Protein AF-A0A397V4L7-F1 (afdb_monomer)

Secondary structure (DSSP, 8-state):
-HHHHHHHHHHHHHHHHHHHHHHHHHHHHHHHHHHHHHHH-HHHHHHS-HHHHHHHHIIIIIHHHHHHHHHHHHHHHHHHHHHHHHHH-TTTS----TT--HHHHHHHHHSHHHHHHHHHTTSBSSSSTT-BHHHHHHHHHS--------PPPS---------PPPP-----------------

Mean predicted aligned error: 17.44 Å

Organism: NCBI:txid44941

Radius of gyration: 32.93 Å; Cα contacts (8 Å, |Δi|>4): 76; chains: 1; bounding box: 68×49×110 Å

Sequence (184 aa):
MLGAIMDKLNELSKKMNRIERCLSEMDDRFSEMEDYLAENHTEFYDSLTDKKWNTYYKKNIAQPLLKQHRSLRSALTTRVKDAMFSVFGESQLDSINTNATPADVSQWKASAKMKACYQKLFKPISSDPNDSYMSRILNKSSRKGKHVRRTKSPINISDTETSQATPEATPEATQEEPPEGSTA

Structure (mmCIF, N/CA/C/O backbone):
data_AF-A0A397V4L7-F1
#
_entry.id   AF-A0A397V4L7-F1
#
loop_
_atom_site.group_PDB
_atom_site.id
_atom_site.type_symbol
_atom_site.label_atom_id
_atom_site.label_alt_id
_atom_site.label_comp_id
_atom_site.label_asym_id
_atom_site.label_entity_id
_atom_site.label_seq_id
_atom_site.pdbx_P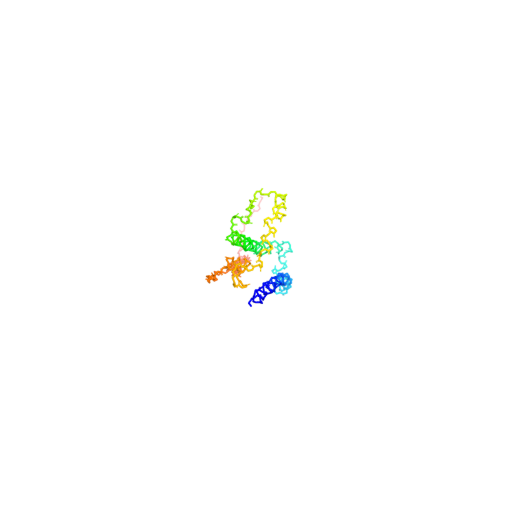DB_ins_code
_atom_site.Cartn_x
_atom_site.Cartn_y
_atom_site.Cartn_z
_atom_site.occupancy
_atom_site.B_iso_or_equiv
_atom_site.auth_seq_id
_atom_site.auth_comp_id
_atom_site.auth_asym_id
_atom_site.auth_atom_id
_atom_site.pdbx_PDB_model_num
ATOM 1 N N . MET A 1 1 ? -15.089 -19.672 12.437 1.00 45.44 1 MET A N 1
ATOM 2 C CA . MET A 1 1 ? -15.187 -18.464 11.592 1.00 45.44 1 MET A CA 1
ATOM 3 C C . MET A 1 1 ? -13.992 -17.512 11.848 1.00 45.44 1 MET A C 1
ATOM 5 O O . MET A 1 1 ? -13.442 -17.018 10.873 1.00 45.44 1 MET A O 1
ATOM 9 N N . LEU A 1 2 ? -13.464 -17.380 13.085 1.00 40.06 2 LEU A N 1
ATOM 10 C CA . LEU A 1 2 ? -12.115 -16.815 13.346 1.00 40.06 2 LEU A CA 1
ATOM 11 C C . LEU A 1 2 ? -11.036 -17.479 12.471 1.00 40.06 2 LEU A C 1
ATOM 13 O O . LEU A 1 2 ? -10.187 -16.796 11.904 1.00 40.06 2 LEU A O 1
ATOM 17 N N . GLY A 1 3 ? -11.155 -18.799 12.280 1.00 60.19 3 GLY A N 1
ATOM 18 C CA . GLY A 1 3 ? -10.378 -19.558 11.296 1.00 60.19 3 GLY A CA 1
ATOM 19 C C . GLY A 1 3 ? -10.467 -18.974 9.884 1.00 60.19 3 GLY A C 1
ATOM 20 O O . GLY A 1 3 ? -9.441 -18.678 9.305 1.00 60.19 3 GLY A O 1
ATOM 21 N N . ALA A 1 4 ? -11.661 -18.630 9.393 1.00 55.59 4 ALA A N 1
ATOM 22 C CA . ALA A 1 4 ? -11.847 -18.051 8.059 1.00 55.59 4 ALA A CA 1
ATOM 23 C C . ALA A 1 4 ? -11.206 -16.656 7.892 1.00 55.59 4 ALA A C 1
ATOM 25 O O . ALA A 1 4 ? -10.849 -16.260 6.782 1.00 55.59 4 ALA A O 1
ATOM 26 N N . ILE A 1 5 ? -11.057 -15.888 8.977 1.00 54.41 5 ILE A N 1
ATOM 27 C CA . ILE A 1 5 ? -10.305 -14.622 8.963 1.00 54.41 5 ILE A CA 1
ATOM 28 C C . ILE A 1 5 ? -8.806 -14.899 8.888 1.00 54.41 5 ILE A C 1
ATOM 30 O O . ILE A 1 5 ? -8.112 -14.265 8.093 1.00 54.41 5 ILE A O 1
ATOM 34 N N . MET A 1 6 ? -8.324 -15.853 9.683 1.00 66.19 6 MET A N 1
ATOM 35 C CA . MET A 1 6 ? -6.933 -16.301 9.665 1.00 66.19 6 MET A CA 1
ATOM 36 C C . MET A 1 6 ? -6.562 -16.885 8.297 1.00 66.19 6 MET A C 1
ATOM 38 O O . MET A 1 6 ? -5.518 -16.543 7.751 1.00 66.19 6 MET A O 1
ATOM 42 N N . ASP A 1 7 ? -7.473 -17.636 7.683 1.00 75.62 7 ASP A N 1
ATOM 43 C CA . ASP A 1 7 ? -7.345 -18.175 6.333 1.00 75.62 7 ASP A CA 1
ATOM 44 C C . ASP A 1 7 ? -7.248 -17.052 5.302 1.00 75.62 7 ASP A C 1
ATOM 46 O O . ASP A 1 7 ? -6.374 -17.078 4.446 1.00 75.62 7 ASP A O 1
ATOM 50 N N . LYS A 1 8 ? -8.077 -16.004 5.404 1.00 72.00 8 LYS A N 1
ATOM 51 C CA . LYS A 1 8 ? -7.985 -14.836 4.511 1.00 72.00 8 LYS A CA 1
ATOM 52 C C . LYS A 1 8 ? -6.689 -14.047 4.691 1.00 72.00 8 LYS A C 1
ATOM 54 O O . LYS A 1 8 ? -6.160 -13.538 3.706 1.00 72.00 8 LYS A O 1
ATOM 59 N N . LEU A 1 9 ? -6.189 -13.928 5.919 1.00 63.84 9 LEU A N 1
ATOM 60 C CA . LEU A 1 9 ? -4.902 -13.296 6.230 1.00 63.84 9 LEU A CA 1
ATOM 61 C C . LEU A 1 9 ? -3.736 -14.106 5.668 1.00 63.84 9 LEU A C 1
ATOM 63 O O . LEU A 1 9 ? -2.848 -13.543 5.033 1.00 63.84 9 LEU A O 1
ATOM 67 N N . ASN A 1 10 ? -3.786 -15.424 5.832 1.00 74.81 10 ASN A N 1
ATOM 68 C CA . ASN A 1 10 ? -2.835 -16.355 5.248 1.00 74.81 10 ASN A CA 1
ATOM 69 C C . ASN A 1 10 ? -2.883 -16.296 3.714 1.00 74.81 10 ASN A C 1
ATOM 71 O O . ASN A 1 10 ? -1.852 -16.201 3.062 1.00 74.81 10 ASN A O 1
ATOM 75 N N . GLU A 1 11 ? -4.075 -16.243 3.119 1.00 81.56 11 GLU A N 1
ATOM 76 C CA . GLU A 1 11 ? -4.248 -16.069 1.676 1.00 81.56 11 GLU A CA 1
ATOM 77 C C . GLU A 1 11 ? -3.749 -14.710 1.175 1.00 81.56 11 GLU A C 1
ATOM 79 O O . GLU A 1 11 ? -3.172 -14.625 0.092 1.00 81.56 11 GLU A O 1
ATOM 84 N N . LEU A 1 12 ? -3.923 -13.636 1.947 1.00 70.44 12 LEU A N 1
ATOM 85 C CA . LEU A 1 12 ? -3.340 -12.331 1.635 1.00 70.44 12 LEU A CA 1
ATOM 86 C C . LEU A 1 12 ? -1.812 -12.364 1.714 1.00 70.44 12 LEU A C 1
ATOM 88 O O . LEU A 1 12 ? -1.162 -11.854 0.807 1.00 70.44 12 LEU A O 1
ATOM 92 N N . SER A 1 13 ? -1.247 -13.000 2.741 1.00 73.50 13 SER A N 1
ATOM 93 C CA . SER A 1 13 ? 0.200 -13.180 2.887 1.00 73.50 13 SER A CA 1
ATOM 94 C C . SER A 1 13 ? 0.775 -14.009 1.739 1.00 73.50 13 SER A C 1
ATOM 96 O O . SER A 1 13 ? 1.729 -13.585 1.094 1.00 73.50 13 SER A O 1
ATOM 98 N N . LYS A 1 14 ? 0.127 -15.119 1.371 1.00 77.75 14 LYS A N 1
ATOM 99 C CA . LYS A 1 14 ? 0.496 -15.913 0.193 1.00 77.75 14 LYS A CA 1
ATOM 100 C C . LYS A 1 14 ? 0.417 -15.101 -1.092 1.00 77.75 14 LYS A C 1
ATOM 102 O O . LYS A 1 14 ? 1.321 -15.190 -1.913 1.00 77.75 14 LYS A O 1
ATOM 107 N N . LYS A 1 15 ? -0.641 -14.305 -1.289 1.00 76.38 15 LYS A N 1
ATOM 108 C CA . LYS A 1 15 ? -0.769 -13.427 -2.464 1.00 76.38 15 LYS A CA 1
ATOM 109 C C . LYS A 1 15 ? 0.326 -12.369 -2.496 1.00 76.38 15 LYS A C 1
ATOM 111 O O . LYS A 1 15 ? 0.839 -12.096 -3.572 1.00 76.38 15 LYS A O 1
ATOM 116 N N . MET A 1 16 ? 0.694 -11.812 -1.347 1.00 69.75 16 MET A N 1
ATOM 117 C CA . MET A 1 16 ? 1.768 -10.831 -1.232 1.00 69.75 16 MET A CA 1
ATOM 118 C C . MET A 1 16 ? 3.129 -11.454 -1.549 1.00 69.75 16 MET A C 1
ATOM 120 O O . MET A 1 16 ? 3.808 -10.955 -2.436 1.00 69.75 16 MET A O 1
ATOM 124 N N . ASN A 1 17 ? 3.450 -12.611 -0.969 1.00 70.12 17 ASN A N 1
ATOM 125 C CA . ASN A 1 17 ? 4.672 -13.359 -1.288 1.00 70.12 17 ASN A CA 1
ATOM 126 C C . ASN A 1 17 ? 4.700 -13.815 -2.753 1.00 70.12 17 ASN A C 1
ATOM 128 O O . ASN A 1 17 ? 5.754 -13.903 -3.368 1.00 70.12 17 ASN A O 1
ATOM 132 N N . ARG A 1 18 ? 3.537 -14.106 -3.345 1.00 67.12 18 ARG A N 1
ATOM 133 C CA . ARG A 1 18 ? 3.423 -14.445 -4.767 1.00 67.12 18 ARG A CA 1
ATOM 134 C C . ARG A 1 18 ? 3.631 -13.226 -5.659 1.00 67.12 18 ARG A C 1
ATOM 136 O O . ARG A 1 18 ? 4.193 -13.382 -6.727 1.00 67.12 18 ARG A O 1
ATOM 143 N N . ILE A 1 19 ? 3.214 -12.036 -5.226 1.00 69.62 19 ILE A N 1
ATOM 144 C CA . ILE A 1 19 ? 3.531 -10.779 -5.914 1.00 69.62 19 ILE A CA 1
ATOM 145 C C . ILE A 1 19 ? 5.025 -10.482 -5.793 1.00 69.62 19 ILE A C 1
ATOM 147 O O . ILE A 1 19 ? 5.634 -10.186 -6.807 1.00 69.62 19 ILE A O 1
ATOM 151 N N . GLU A 1 20 ? 5.619 -10.600 -4.604 1.00 70.00 20 GLU A N 1
ATOM 152 C CA . GLU A 1 20 ? 7.066 -10.425 -4.405 1.00 70.00 20 GLU A CA 1
ATOM 153 C C . GLU A 1 20 ? 7.867 -11.401 -5.261 1.00 70.00 20 GLU A C 1
ATOM 155 O O . GLU A 1 20 ? 8.757 -10.986 -5.993 1.00 70.00 20 GLU A O 1
ATOM 160 N N . ARG A 1 21 ? 7.473 -12.674 -5.277 1.00 72.50 21 ARG A N 1
ATOM 161 C CA . ARG A 1 21 ? 8.067 -13.665 -6.166 1.00 72.50 21 ARG A CA 1
ATOM 162 C C . ARG A 1 21 ? 7.835 -13.341 -7.638 1.00 72.50 21 ARG A C 1
ATOM 164 O O . ARG A 1 21 ? 8.774 -13.450 -8.400 1.00 72.50 21 ARG A O 1
ATOM 171 N N . CYS A 1 22 ? 6.647 -12.895 -8.046 1.00 61.03 22 CYS A N 1
ATOM 172 C CA . CYS A 1 22 ? 6.427 -12.447 -9.423 1.00 61.03 22 CYS A CA 1
ATOM 173 C C . CYS A 1 22 ? 7.247 -11.200 -9.775 1.00 61.03 22 CYS A C 1
ATOM 175 O O . CYS A 1 22 ? 7.500 -10.985 -10.950 1.00 61.03 22 CYS A O 1
ATOM 177 N N . LEU A 1 23 ? 7.632 -10.367 -8.804 1.00 64.56 23 LEU A N 1
ATOM 178 C CA . LEU A 1 23 ? 8.540 -9.242 -9.030 1.00 64.56 23 LEU A CA 1
ATOM 179 C C . LEU A 1 23 ? 9.975 -9.742 -9.230 1.00 64.56 23 LEU A C 1
ATOM 181 O O . LEU A 1 23 ? 10.621 -9.289 -10.163 1.00 64.56 23 LEU A O 1
ATOM 185 N N . SER A 1 24 ? 10.430 -10.712 -8.433 1.00 71.31 24 SER A N 1
ATOM 186 C CA . SER A 1 24 ? 11.735 -11.364 -8.622 1.00 71.31 24 SER A CA 1
ATOM 187 C C . SER A 1 24 ? 11.803 -12.184 -9.916 1.00 71.31 24 SER A C 1
ATOM 189 O O . SER A 1 24 ? 12.714 -12.002 -10.706 1.00 71.31 24 SER A O 1
ATOM 191 N N . GLU A 1 25 ? 10.784 -12.995 -10.205 1.00 72.69 25 GLU A N 1
ATOM 192 C CA . GLU A 1 25 ? 10.646 -13.742 -11.464 1.00 72.69 25 GLU A CA 1
ATOM 193 C C . GLU A 1 25 ? 10.512 -12.794 -12.665 1.00 72.69 25 GLU A C 1
ATOM 195 O O . GLU A 1 25 ? 10.813 -13.169 -13.790 1.00 72.69 25 GLU A O 1
ATOM 200 N N . MET A 1 26 ? 10.018 -11.567 -12.471 1.00 69.75 26 MET A N 1
ATOM 201 C CA . MET A 1 26 ? 9.982 -10.572 -13.540 1.00 69.75 26 MET A CA 1
ATOM 202 C C . MET A 1 26 ? 11.381 -10.032 -13.840 1.00 69.75 26 MET A C 1
ATOM 204 O O . MET A 1 26 ? 11.651 -9.816 -15.015 1.00 69.75 26 MET A O 1
ATOM 208 N N . ASP A 1 27 ? 12.249 -9.881 -12.834 1.00 66.12 27 ASP A N 1
ATOM 209 C CA . ASP A 1 27 ? 13.677 -9.585 -13.026 1.00 66.12 27 ASP A CA 1
ATOM 210 C C . ASP A 1 27 ? 14.398 -10.744 -13.735 1.00 66.12 27 ASP A C 1
ATOM 212 O O . ASP A 1 27 ? 15.094 -10.505 -14.719 1.00 66.12 27 ASP A O 1
ATOM 216 N N . ASP A 1 28 ? 14.132 -11.996 -13.354 1.00 72.19 28 ASP A N 1
ATOM 217 C CA . ASP A 1 28 ? 14.693 -13.171 -14.045 1.00 72.19 28 ASP A CA 1
ATOM 218 C C . ASP A 1 28 ? 14.198 -13.268 -15.499 1.00 72.19 28 ASP A C 1
ATOM 220 O O . ASP A 1 28 ? 14.972 -13.480 -16.431 1.00 72.19 28 ASP A O 1
ATOM 224 N N . ARG A 1 29 ? 12.904 -13.018 -15.729 1.00 70.44 29 ARG A N 1
ATOM 225 C CA . ARG A 1 29 ? 12.327 -12.958 -17.080 1.00 70.44 29 ARG A CA 1
ATOM 226 C C . ARG A 1 29 ? 12.832 -11.772 -17.895 1.00 70.44 29 ARG A C 1
ATOM 228 O O . ARG A 1 29 ? 12.703 -11.797 -19.117 1.00 70.44 29 ARG A O 1
ATOM 235 N N . PHE A 1 30 ? 13.334 -10.714 -17.256 1.00 65.56 30 PHE A N 1
ATOM 236 C CA . PHE A 1 30 ? 14.026 -9.647 -17.971 1.00 65.56 30 PHE A CA 1
ATOM 237 C C . PHE A 1 30 ? 15.378 -10.140 -18.478 1.00 65.56 30 PHE A C 1
ATOM 239 O O . PHE A 1 30 ? 15.674 -9.877 -19.639 1.00 65.56 30 PHE A O 1
ATOM 246 N N . SER A 1 31 ? 16.116 -10.923 -17.685 1.00 73.75 31 SER A N 1
ATOM 247 C CA . SER A 1 31 ? 17.316 -11.620 -18.168 1.00 73.75 31 SER A CA 1
ATOM 248 C C . SER A 1 31 ? 17.001 -12.575 -19.322 1.00 73.75 31 SER A C 1
ATOM 250 O O . SER A 1 31 ? 17.629 -12.481 -20.367 1.00 73.75 31 SER A O 1
ATOM 252 N N . GLU A 1 32 ? 15.968 -13.416 -19.208 1.00 75.38 32 GLU A N 1
ATOM 253 C CA . GLU A 1 32 ? 15.585 -14.322 -20.308 1.00 75.38 32 GLU A CA 1
ATOM 254 C C . GLU A 1 32 ? 15.140 -13.570 -21.575 1.00 75.38 32 GLU A C 1
ATOM 256 O O . GLU A 1 32 ? 15.362 -14.030 -22.692 1.00 75.38 32 GLU A O 1
ATOM 261 N N . MET A 1 33 ? 14.489 -12.411 -21.427 1.00 75.31 33 MET A N 1
ATOM 262 C CA . MET A 1 33 ? 14.120 -11.559 -22.561 1.00 75.31 33 MET A CA 1
ATOM 263 C C . MET A 1 33 ? 15.362 -10.962 -23.235 1.00 75.31 33 MET A C 1
ATOM 265 O O . MET A 1 33 ? 15.363 -10.827 -24.457 1.00 75.31 33 MET A O 1
ATOM 269 N N . GLU A 1 34 ? 16.382 -10.583 -22.460 1.00 70.19 34 GLU A N 1
ATOM 270 C CA . GLU A 1 34 ? 17.670 -10.116 -22.988 1.00 70.19 34 GLU A CA 1
ATOM 271 C C . GLU A 1 34 ? 18.365 -11.228 -23.779 1.00 70.19 34 GLU A C 1
ATOM 273 O O . GLU A 1 34 ? 18.731 -10.995 -24.931 1.00 70.19 34 GLU A O 1
ATOM 278 N N . ASP A 1 35 ? 18.424 -12.443 -23.228 1.00 78.50 35 ASP A N 1
ATOM 279 C CA . ASP A 1 35 ? 18.973 -13.618 -23.916 1.00 78.50 35 ASP A CA 1
ATOM 280 C C . ASP A 1 35 ? 18.191 -13.930 -25.205 1.00 78.50 35 ASP A C 1
ATOM 282 O O . ASP A 1 35 ? 18.776 -14.100 -26.276 1.00 78.50 35 ASP A O 1
ATOM 286 N N . TYR A 1 36 ? 16.854 -13.909 -25.149 1.00 79.06 36 TYR A N 1
ATOM 287 C CA . TYR A 1 36 ? 15.999 -14.141 -26.316 1.00 79.06 36 TYR A CA 1
ATOM 288 C C . TYR A 1 36 ? 16.210 -13.093 -27.417 1.00 79.06 36 TYR A C 1
ATOM 290 O O . TYR A 1 36 ? 16.219 -13.438 -28.602 1.00 79.06 36 TYR A O 1
ATOM 298 N N . LEU A 1 37 ? 16.352 -11.811 -27.060 1.00 74.31 37 LEU A N 1
ATOM 299 C CA . LEU A 1 37 ? 16.596 -10.746 -28.037 1.00 74.31 37 LEU A CA 1
ATOM 300 C C . LEU A 1 37 ? 17.981 -10.880 -28.675 1.00 74.31 37 LEU A C 1
ATOM 302 O O . LEU A 1 37 ? 18.099 -10.668 -29.882 1.00 74.31 37 LEU A O 1
ATOM 306 N N . ALA A 1 38 ? 18.987 -11.255 -27.882 1.00 73.12 38 ALA A N 1
ATOM 307 C CA . ALA A 1 38 ? 20.335 -11.520 -28.366 1.00 73.12 38 ALA A CA 1
ATOM 308 C C . ALA A 1 38 ? 20.363 -12.720 -29.335 1.00 73.12 38 ALA A C 1
ATOM 310 O O . ALA A 1 38 ? 21.010 -12.653 -30.378 1.00 73.12 38 ALA A O 1
ATOM 311 N N . GLU A 1 39 ? 19.604 -13.785 -29.058 1.00 81.75 39 GLU A N 1
ATOM 312 C CA . GLU A 1 39 ? 19.546 -14.972 -29.924 1.00 81.75 39 GLU A CA 1
ATOM 313 C C . GLU A 1 39 ? 18.700 -14.786 -31.194 1.00 81.75 39 GLU A C 1
ATOM 315 O O . GLU A 1 39 ? 19.078 -15.282 -32.253 1.00 81.75 39 GLU A O 1
ATOM 320 N N . ASN A 1 40 ? 17.552 -14.101 -31.116 1.00 78.38 40 ASN A N 1
ATOM 321 C CA . ASN A 1 40 ? 16.544 -14.119 -32.194 1.00 78.38 40 ASN A CA 1
ATOM 322 C C . ASN A 1 40 ? 16.468 -12.823 -33.006 1.00 78.38 40 ASN A C 1
ATOM 324 O O . ASN A 1 40 ? 15.937 -12.810 -34.117 1.00 78.38 40 ASN A O 1
ATOM 328 N N . HIS A 1 41 ? 16.965 -11.721 -32.453 1.00 75.69 41 HIS A N 1
ATOM 329 C CA . HIS A 1 41 ? 16.916 -10.403 -33.075 1.00 75.69 41 HIS A CA 1
ATOM 330 C C . HIS A 1 41 ? 18.284 -9.728 -32.989 1.00 75.69 41 HIS A C 1
ATOM 332 O O . HIS A 1 41 ? 18.383 -8.548 -32.657 1.00 75.69 41 HIS A O 1
ATOM 338 N N . THR A 1 42 ? 19.335 -10.484 -33.301 1.00 71.56 42 THR A N 1
ATOM 339 C CA . THR A 1 42 ? 20.739 -10.102 -33.110 1.00 71.56 42 THR A CA 1
ATOM 340 C C . THR A 1 42 ? 21.084 -8.808 -33.839 1.00 71.56 42 THR A C 1
ATOM 342 O O . THR A 1 42 ? 21.653 -7.924 -33.232 1.00 71.56 42 THR A O 1
ATOM 345 N N . GLU A 1 43 ? 20.623 -8.588 -35.076 1.00 71.56 43 GLU A N 1
ATOM 346 C CA . GLU A 1 43 ? 20.862 -7.318 -35.788 1.00 71.56 43 GLU A CA 1
ATOM 347 C C . GLU A 1 43 ? 20.194 -6.111 -35.106 1.00 71.56 43 GLU A C 1
ATOM 349 O O . GLU A 1 43 ? 20.763 -5.020 -35.047 1.00 71.56 43 GLU A O 1
ATOM 354 N N . PHE A 1 44 ? 18.993 -6.297 -34.550 1.00 70.62 44 PHE A N 1
ATOM 355 C CA . PHE A 1 44 ? 18.301 -5.262 -33.782 1.00 70.62 44 PHE A CA 1
ATOM 356 C C . PHE A 1 44 ? 19.016 -5.009 -32.452 1.00 70.62 44 PHE A C 1
ATOM 358 O O . PHE A 1 44 ? 19.279 -3.852 -32.122 1.00 70.62 44 PHE A O 1
ATOM 365 N N . TYR A 1 45 ? 19.376 -6.072 -31.731 1.00 67.69 45 TYR A N 1
ATOM 366 C CA . TYR A 1 45 ? 20.096 -6.019 -30.462 1.00 67.69 45 TYR A CA 1
ATOM 367 C C . TYR A 1 45 ? 21.504 -5.419 -30.622 1.00 67.69 45 TYR A C 1
ATOM 369 O O . TYR A 1 45 ? 21.851 -4.497 -29.899 1.00 67.69 45 TYR A O 1
ATOM 377 N N . ASP A 1 46 ? 22.259 -5.813 -31.644 1.00 69.12 46 ASP A N 1
ATOM 378 C CA . ASP A 1 46 ? 23.593 -5.295 -31.969 1.00 69.12 46 ASP A CA 1
ATOM 379 C C . ASP A 1 46 ? 23.540 -3.843 -32.481 1.00 69.12 46 ASP A C 1
ATOM 381 O O . ASP A 1 46 ? 24.420 -3.029 -32.181 1.00 69.12 46 ASP A O 1
ATOM 385 N N . SER A 1 47 ? 22.484 -3.459 -33.220 1.00 70.25 47 SER A N 1
ATOM 386 C CA . SER A 1 47 ? 22.261 -2.056 -33.630 1.00 70.25 47 SER A CA 1
ATOM 387 C C . SER A 1 47 ? 21.926 -1.138 -32.443 1.00 70.25 47 SER A C 1
ATOM 389 O O . SER A 1 47 ? 22.170 0.087 -32.458 1.00 70.25 47 SER A O 1
ATOM 391 N N . LEU A 1 48 ? 21.364 -1.737 -31.394 1.00 65.81 48 LEU A N 1
ATOM 392 C CA . LEU A 1 48 ? 21.106 -1.132 -30.107 1.00 65.81 48 LEU A CA 1
ATOM 393 C C . LEU A 1 48 ? 22.357 -1.288 -29.250 1.00 65.81 48 LEU A C 1
ATOM 395 O O . LEU A 1 48 ? 22.450 -2.178 -28.419 1.00 65.81 48 LEU A O 1
ATOM 399 N N . THR A 1 49 ? 23.291 -0.340 -29.358 1.00 66.06 49 THR A N 1
ATOM 400 C CA . THR A 1 49 ? 24.343 -0.224 -28.334 1.00 66.06 49 THR A CA 1
ATOM 401 C C . THR A 1 49 ? 23.718 -0.334 -26.939 1.00 66.06 49 THR A C 1
ATOM 403 O O . THR A 1 49 ? 22.617 0.193 -26.744 1.00 66.06 49 THR A O 1
ATOM 406 N N . ASP A 1 50 ? 24.393 -0.952 -25.962 1.00 67.88 50 ASP A N 1
ATOM 407 C CA . ASP A 1 50 ? 23.860 -1.143 -24.596 1.00 67.88 50 ASP A CA 1
ATOM 408 C C . ASP A 1 50 ? 23.178 0.123 -24.057 1.00 67.88 50 ASP A C 1
ATOM 410 O O . ASP A 1 50 ? 22.140 0.095 -23.398 1.00 67.88 50 ASP A O 1
ATOM 414 N N . LYS A 1 51 ? 23.726 1.288 -24.419 1.00 72.81 51 LYS A N 1
ATOM 415 C CA . LYS A 1 51 ? 23.183 2.606 -24.098 1.00 72.81 51 LYS A CA 1
ATOM 416 C C . LYS A 1 51 ? 21.817 2.892 -24.740 1.00 72.81 51 LYS A C 1
ATOM 418 O O . LYS A 1 51 ? 20.949 3.444 -24.059 1.00 72.81 51 LYS A O 1
ATOM 423 N N . LYS A 1 52 ? 21.601 2.563 -26.018 1.00 79.06 52 LYS A N 1
ATOM 424 C CA . LYS A 1 52 ? 20.311 2.716 -26.715 1.00 79.06 52 LYS A CA 1
ATOM 425 C C . LYS A 1 52 ? 19.270 1.724 -26.192 1.00 79.06 52 LYS A C 1
ATOM 427 O O . LYS A 1 52 ? 18.160 2.166 -25.891 1.00 79.06 52 LYS A O 1
ATOM 432 N N . TRP A 1 53 ? 19.626 0.448 -26.008 1.00 76.56 53 TRP A N 1
ATOM 433 C CA . TRP A 1 53 ? 18.722 -0.558 -25.429 1.00 76.56 53 TRP A CA 1
ATOM 434 C C . TRP A 1 53 ? 18.283 -0.164 -24.019 1.00 76.56 53 TRP A C 1
ATOM 436 O O . TRP A 1 53 ? 17.092 -0.022 -23.747 1.00 76.56 53 TRP A O 1
ATOM 446 N N . ASN A 1 54 ? 19.239 0.156 -23.146 1.00 75.88 54 ASN A N 1
ATOM 447 C CA . ASN A 1 54 ? 18.963 0.561 -21.769 1.00 75.88 54 ASN A CA 1
ATOM 448 C C . ASN A 1 54 ? 18.098 1.836 -21.713 1.00 75.88 54 ASN A C 1
ATOM 450 O O . ASN A 1 54 ? 17.188 1.952 -20.888 1.00 75.88 54 ASN A O 1
ATOM 454 N N . THR A 1 55 ? 18.316 2.778 -22.641 1.00 83.12 55 THR A N 1
ATOM 455 C CA . THR A 1 55 ? 17.471 3.976 -22.780 1.00 83.12 55 THR A CA 1
ATOM 456 C C . THR A 1 55 ? 16.044 3.619 -23.199 1.00 83.12 55 THR A C 1
ATOM 458 O O . THR A 1 55 ? 15.088 4.116 -22.593 1.00 83.12 55 THR A O 1
ATOM 461 N N . TYR A 1 56 ? 15.880 2.757 -24.205 1.00 80.31 56 TYR A N 1
ATOM 462 C CA . TYR A 1 56 ? 14.574 2.298 -24.674 1.00 80.31 56 TYR A CA 1
ATOM 463 C C . TYR A 1 56 ? 13.816 1.553 -23.569 1.00 80.31 56 TYR A C 1
ATOM 465 O O . TYR A 1 56 ? 12.683 1.923 -23.249 1.00 80.31 56 TYR A O 1
ATOM 473 N N . TYR A 1 57 ? 14.459 0.570 -22.939 1.00 78.06 57 TYR A N 1
ATOM 474 C CA . TYR A 1 57 ? 13.902 -0.238 -21.858 1.00 78.06 57 TYR A CA 1
ATOM 475 C C . TYR A 1 57 ? 13.430 0.629 -20.687 1.00 78.06 57 TYR A C 1
ATOM 477 O O . TYR A 1 57 ? 12.266 0.564 -20.274 1.00 78.06 57 TYR A O 1
ATOM 485 N N . LYS A 1 58 ? 14.300 1.523 -20.193 1.00 80.12 58 LYS A N 1
ATOM 486 C CA . LYS A 1 58 ? 13.947 2.438 -19.101 1.00 80.12 58 LYS A CA 1
ATOM 487 C C . LYS A 1 58 ? 12.736 3.287 -19.456 1.00 80.12 58 LYS A C 1
ATOM 489 O O . LYS A 1 58 ? 11.826 3.415 -18.638 1.00 80.12 58 LYS A O 1
ATOM 494 N N . LYS A 1 59 ? 12.719 3.874 -20.654 1.00 83.88 59 LYS A N 1
ATOM 495 C CA . LYS A 1 59 ? 11.691 4.835 -21.064 1.00 83.88 59 LYS A CA 1
ATOM 496 C C . LYS A 1 59 ? 10.343 4.177 -21.345 1.00 83.88 59 LYS A C 1
ATOM 498 O O . LYS A 1 59 ? 9.321 4.709 -20.917 1.00 83.88 59 LYS A O 1
ATOM 503 N N . ASN A 1 60 ? 10.339 3.060 -22.062 1.00 80.00 60 ASN A N 1
ATOM 504 C CA . ASN A 1 60 ? 9.116 2.488 -22.624 1.00 80.00 60 ASN A CA 1
ATOM 505 C C . ASN A 1 60 ? 8.545 1.339 -21.789 1.00 80.00 60 ASN A C 1
ATOM 507 O O . ASN A 1 60 ? 7.351 1.071 -21.884 1.00 80.00 60 ASN A O 1
ATOM 511 N N . ILE A 1 61 ? 9.360 0.694 -20.950 1.00 77.06 61 ILE A N 1
ATOM 512 C CA . ILE A 1 61 ? 8.950 -0.501 -20.204 1.00 77.06 61 ILE A CA 1
ATOM 513 C C . ILE A 1 61 ? 9.016 -0.235 -18.699 1.00 77.06 61 ILE A C 1
ATOM 515 O O . ILE A 1 61 ? 7.978 -0.185 -18.032 1.00 77.06 61 ILE A O 1
ATOM 519 N N . ALA A 1 62 ? 10.212 0.024 -18.163 1.00 77.06 62 ALA A N 1
ATOM 520 C CA . ALA A 1 62 ? 10.408 0.113 -16.717 1.00 77.06 62 ALA A CA 1
ATOM 521 C C . ALA A 1 62 ? 9.677 1.314 -16.089 1.00 77.06 62 ALA A C 1
ATOM 523 O O . ALA A 1 62 ? 8.960 1.161 -15.098 1.00 77.06 62 ALA A O 1
ATOM 524 N N . GLN A 1 63 ? 9.808 2.518 -16.662 1.00 80.56 63 GLN A N 1
ATOM 525 C CA . GLN A 1 63 ? 9.177 3.729 -16.116 1.00 80.56 63 GLN A CA 1
ATOM 526 C C . GLN A 1 63 ? 7.638 3.677 -16.145 1.00 80.56 63 GLN A C 1
ATOM 528 O O . GLN A 1 63 ? 7.026 3.962 -15.107 1.00 80.56 63 GLN A O 1
ATOM 533 N N . PRO A 1 64 ? 6.971 3.297 -17.256 1.00 83.12 64 PRO A N 1
ATOM 534 C CA . PRO A 1 64 ? 5.516 3.156 -17.278 1.00 83.12 64 PRO A CA 1
ATOM 535 C C . PRO A 1 64 ? 5.005 2.120 -16.276 1.00 83.12 64 PRO A C 1
ATOM 537 O O . PRO A 1 64 ? 4.055 2.403 -15.540 1.00 83.12 64 PRO A O 1
ATOM 540 N N . LEU A 1 65 ? 5.670 0.965 -16.182 1.00 78.75 65 LEU A N 1
ATOM 541 C CA . LEU A 1 65 ? 5.300 -0.086 -15.237 1.00 78.75 65 LEU A CA 1
ATOM 542 C C . LEU A 1 65 ? 5.450 0.389 -13.788 1.00 78.75 65 LEU A C 1
ATOM 544 O O . LEU A 1 65 ? 4.526 0.257 -12.982 1.00 78.75 65 LEU A O 1
ATOM 548 N N . LEU A 1 66 ? 6.575 1.029 -13.467 1.00 77.44 66 LEU A N 1
ATOM 549 C CA . LEU A 1 66 ? 6.829 1.589 -12.145 1.00 77.44 66 LEU A CA 1
ATOM 550 C C . LEU A 1 66 ? 5.808 2.675 -11.784 1.00 77.44 66 LEU A C 1
ATOM 552 O O . LEU A 1 66 ? 5.331 2.728 -10.647 1.00 77.44 66 LEU A O 1
ATOM 556 N N . LYS A 1 67 ? 5.427 3.526 -12.743 1.00 80.50 67 LYS A N 1
ATOM 557 C CA . LYS A 1 67 ? 4.378 4.539 -12.564 1.00 80.50 67 LYS A CA 1
ATOM 558 C C . LYS A 1 67 ? 3.024 3.892 -12.278 1.00 80.50 67 LYS A C 1
ATOM 560 O O . LYS A 1 67 ? 2.341 4.315 -11.342 1.00 80.50 67 LYS A O 1
ATOM 565 N N . GLN A 1 68 ? 2.647 2.859 -13.030 1.00 79.62 68 GLN A N 1
ATOM 566 C CA . GLN A 1 68 ? 1.402 2.125 -12.813 1.00 79.62 68 GLN A CA 1
ATOM 567 C C . GLN A 1 68 ? 1.393 1.430 -11.448 1.00 79.62 68 GLN A C 1
ATOM 569 O O . GLN A 1 68 ? 0.417 1.546 -10.706 1.00 79.62 68 GLN A O 1
ATOM 574 N N . HIS A 1 69 ? 2.497 0.785 -11.070 1.00 79.12 69 HIS A N 1
ATOM 575 C CA . HIS A 1 69 ? 2.650 0.162 -9.760 1.00 79.12 69 HIS A CA 1
ATOM 576 C C . HIS A 1 69 ? 2.517 1.187 -8.626 1.00 79.12 69 HIS A C 1
ATOM 578 O O . HIS A 1 69 ? 1.706 1.008 -7.715 1.00 79.12 69 HIS A O 1
ATOM 584 N N . ARG A 1 70 ? 3.242 2.313 -8.707 1.00 79.38 70 ARG A N 1
ATOM 585 C CA . ARG A 1 70 ? 3.139 3.413 -7.733 1.00 79.38 70 ARG A CA 1
ATOM 586 C C . ARG A 1 70 ? 1.709 3.938 -7.633 1.00 79.38 70 ARG A C 1
ATOM 588 O O . ARG A 1 70 ? 1.226 4.137 -6.524 1.00 79.38 70 ARG A O 1
ATOM 595 N N . SER A 1 71 ? 1.024 4.114 -8.763 1.00 81.25 71 SER A N 1
ATOM 596 C CA . SER A 1 71 ? -0.372 4.558 -8.798 1.00 81.25 71 SER A CA 1
ATOM 597 C C . SER A 1 71 ? -1.306 3.568 -8.096 1.00 81.25 71 SER A C 1
ATOM 599 O O . SER A 1 71 ? -2.076 3.964 -7.218 1.00 81.25 71 SER A O 1
ATOM 601 N N . LEU A 1 72 ? -1.204 2.273 -8.412 1.00 80.56 72 LEU A N 1
ATOM 602 C CA . LEU A 1 72 ? -2.022 1.226 -7.796 1.00 80.56 72 LEU A CA 1
ATOM 603 C C . LEU A 1 72 ? -1.771 1.111 -6.292 1.00 80.56 72 LEU A C 1
ATOM 605 O O . LEU A 1 72 ? -2.733 1.019 -5.523 1.00 80.56 72 LEU A O 1
ATOM 609 N N . ARG A 1 73 ? -0.500 1.167 -5.875 1.00 84.62 73 ARG A N 1
ATOM 610 C CA . ARG A 1 73 ? -0.099 1.163 -4.466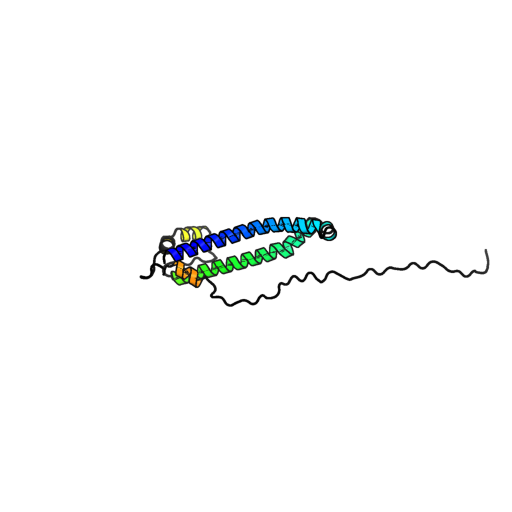 1.00 84.62 73 ARG A CA 1
ATOM 611 C C . ARG A 1 73 ? -0.681 2.366 -3.733 1.00 84.62 73 ARG A C 1
ATOM 613 O O . ARG A 1 73 ? -1.370 2.171 -2.738 1.00 84.62 73 ARG A O 1
ATOM 620 N N . SER A 1 74 ? -0.482 3.583 -4.244 1.00 82.62 74 SER A N 1
ATOM 621 C CA . SER A 1 74 ? -1.041 4.800 -3.642 1.00 82.62 74 SER A CA 1
ATOM 622 C C . SER A 1 74 ? -2.563 4.725 -3.539 1.00 82.62 74 SER A C 1
ATOM 624 O O . SER A 1 74 ? -3.120 4.957 -2.472 1.00 82.62 74 SER A O 1
ATOM 626 N N . ALA A 1 75 ? -3.242 4.297 -4.606 1.00 82.88 75 ALA A N 1
ATOM 627 C CA . ALA A 1 75 ? -4.690 4.136 -4.596 1.00 82.88 75 ALA A CA 1
ATOM 628 C C . ALA A 1 75 ? -5.160 3.083 -3.581 1.00 82.88 75 ALA A C 1
ATOM 630 O O . ALA A 1 75 ? -6.244 3.218 -3.017 1.00 82.88 75 ALA A O 1
ATOM 631 N N . LEU A 1 76 ? -4.411 1.994 -3.380 1.00 85.19 76 LEU A N 1
ATOM 632 C CA . LEU A 1 76 ? -4.721 0.997 -2.353 1.00 85.19 76 LEU A CA 1
ATOM 633 C C . LEU A 1 76 ? -4.513 1.569 -0.947 1.00 85.19 76 LEU A C 1
ATOM 635 O O . LEU A 1 76 ? -5.409 1.443 -0.118 1.00 85.19 76 LEU A O 1
ATOM 639 N N . THR A 1 77 ? -3.385 2.237 -0.697 1.00 84.75 77 THR A N 1
ATOM 640 C CA . THR A 1 77 ? -3.089 2.870 0.594 1.00 84.75 77 THR A CA 1
ATOM 641 C C . THR A 1 77 ? -4.156 3.894 0.975 1.00 84.75 77 THR A C 1
ATOM 643 O O . THR A 1 77 ? -4.648 3.841 2.098 1.00 84.75 77 THR A O 1
ATOM 646 N N . THR A 1 78 ? -4.574 4.766 0.050 1.00 86.06 78 THR A N 1
ATOM 647 C CA . THR A 1 78 ? -5.662 5.728 0.292 1.00 86.06 78 THR A CA 1
ATOM 648 C C . THR A 1 78 ? -6.959 5.014 0.662 1.00 86.06 78 THR A C 1
ATOM 650 O O . THR A 1 78 ? -7.538 5.308 1.698 1.00 86.06 78 THR A O 1
ATOM 653 N N . ARG A 1 79 ? -7.364 3.990 -0.100 1.00 89.50 79 ARG A N 1
ATOM 654 C CA . ARG A 1 79 ? -8.586 3.220 0.194 1.00 89.50 79 ARG A CA 1
ATOM 655 C C . ARG A 1 79 ? -8.555 2.540 1.559 1.00 89.50 79 ARG A C 1
ATOM 657 O O . ARG A 1 79 ? -9.571 2.504 2.245 1.00 89.50 79 ARG A O 1
ATOM 664 N N . VAL A 1 80 ? -7.412 1.976 1.944 1.00 89.31 80 VAL A N 1
ATOM 665 C CA . VAL A 1 80 ? -7.241 1.377 3.273 1.00 89.31 80 VAL A CA 1
ATOM 666 C C . VAL A 1 80 ? -7.316 2.457 4.349 1.00 89.31 80 VAL A C 1
ATOM 668 O O . VAL A 1 80 ? -8.036 2.265 5.323 1.00 89.31 80 VAL A O 1
ATOM 671 N N . LYS A 1 81 ? -6.651 3.603 4.155 1.00 87.44 81 LYS A N 1
ATOM 672 C CA . LYS A 1 81 ? -6.696 4.741 5.084 1.00 87.44 81 LYS A CA 1
ATOM 673 C C . LYS A 1 81 ? -8.134 5.232 5.283 1.00 87.44 81 LYS A C 1
ATOM 675 O O . LYS A 1 81 ? -8.593 5.300 6.419 1.00 87.44 81 LYS A O 1
ATOM 680 N N . ASP A 1 82 ? -8.867 5.476 4.203 1.00 87.69 82 ASP A N 1
ATOM 681 C CA . ASP A 1 82 ? -10.256 5.945 4.255 1.00 87.69 82 ASP A CA 1
ATOM 682 C C . ASP A 1 82 ? -11.172 4.917 4.931 1.00 87.69 82 ASP A C 1
ATOM 684 O O . ASP A 1 82 ? -12.008 5.262 5.767 1.00 87.69 82 ASP A O 1
ATOM 688 N N . ALA A 1 83 ? -10.987 3.628 4.628 1.00 90.69 83 ALA A N 1
ATOM 689 C CA . ALA A 1 83 ? -11.715 2.553 5.291 1.00 90.69 83 ALA A CA 1
ATOM 690 C C . ALA A 1 83 ? -11.403 2.490 6.796 1.00 90.69 83 ALA A C 1
ATOM 692 O O . ALA A 1 83 ? -12.324 2.305 7.589 1.00 90.69 83 ALA A O 1
ATOM 693 N N . MET A 1 84 ? -10.142 2.676 7.200 1.00 89.75 84 MET A N 1
ATOM 694 C CA . MET A 1 84 ? -9.747 2.731 8.610 1.00 89.75 84 MET A CA 1
ATOM 695 C C . MET A 1 84 ? -10.445 3.878 9.341 1.00 89.75 84 MET A C 1
ATOM 697 O O . MET A 1 84 ? -11.093 3.623 10.355 1.00 89.75 84 MET A O 1
ATOM 701 N N . PHE A 1 85 ? -10.389 5.103 8.810 1.00 88.06 85 PHE A N 1
ATOM 702 C CA . PHE A 1 85 ? -11.079 6.248 9.416 1.00 88.06 85 PHE A CA 1
ATOM 703 C C . PHE A 1 85 ? -12.599 6.064 9.427 1.00 88.06 85 PHE A C 1
ATOM 705 O O . PHE A 1 85 ? -13.242 6.377 10.421 1.00 88.06 85 PHE A O 1
ATOM 712 N N . SER A 1 86 ? -13.183 5.469 8.383 1.00 89.31 86 SER A N 1
ATOM 713 C CA . SER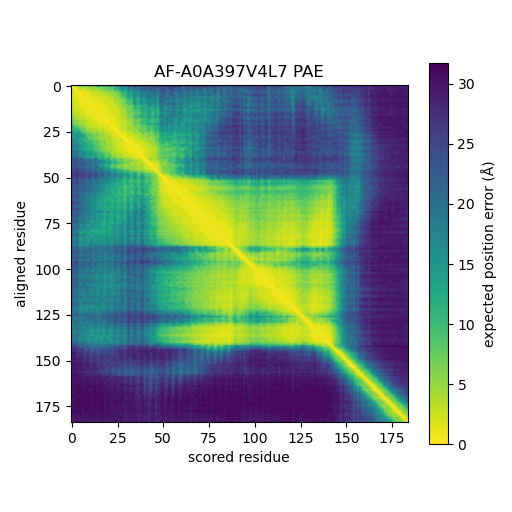 A 1 86 ? -14.619 5.168 8.351 1.00 89.31 86 SER A CA 1
ATOM 714 C C . SER A 1 86 ? -15.047 4.144 9.410 1.00 89.31 86 SER A C 1
ATOM 716 O O . SER A 1 86 ? -16.169 4.230 9.901 1.00 89.31 86 SER A O 1
ATOM 718 N N . VAL A 1 87 ? -14.207 3.154 9.733 1.00 89.69 87 VAL A N 1
ATOM 719 C CA . VAL A 1 87 ? -14.554 2.087 10.691 1.00 89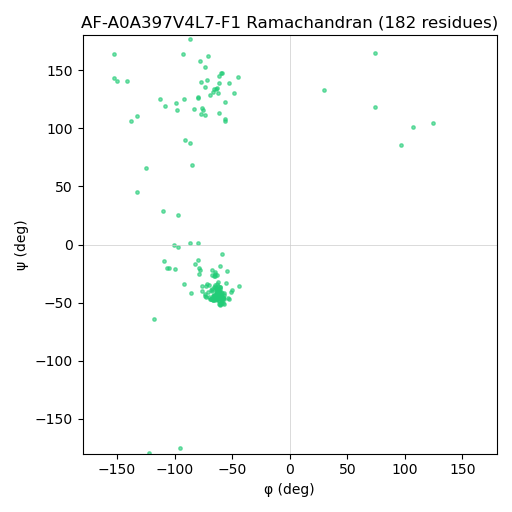.69 87 VAL A CA 1
ATOM 720 C C . VAL A 1 87 ? -14.268 2.502 12.134 1.00 89.69 87 VAL A C 1
ATOM 722 O O . VAL A 1 87 ? -15.076 2.213 13.014 1.00 89.69 87 VAL A O 1
ATOM 725 N N . PHE A 1 88 ? -13.140 3.165 12.393 1.00 87.94 88 PHE A N 1
ATOM 726 C CA . PHE A 1 88 ? -12.814 3.655 13.735 1.00 87.94 88 PHE A CA 1
ATOM 727 C C . PHE A 1 88 ? -13.566 4.946 14.089 1.00 87.94 88 PHE A C 1
ATOM 729 O O . PHE A 1 88 ? -13.837 5.184 15.268 1.00 87.94 88 PHE A O 1
ATOM 736 N N . GLY A 1 89 ? -13.964 5.723 13.080 1.00 81.31 89 GLY A N 1
ATOM 737 C CA . GLY A 1 89 ? -14.526 7.059 13.238 1.00 81.31 89 GLY A CA 1
ATOM 738 C C . GLY A 1 89 ? -13.460 8.091 13.615 1.00 81.31 89 GLY A C 1
ATOM 739 O O . GLY A 1 89 ? -12.363 7.746 14.059 1.00 81.31 89 GLY A O 1
ATOM 740 N N . GLU A 1 90 ? -13.804 9.372 13.482 1.00 68.00 90 GLU A N 1
ATOM 741 C CA . GLU A 1 90 ? -12.920 10.487 13.866 1.00 68.00 90 GLU A CA 1
ATOM 742 C C . GLU A 1 90 ? -12.639 10.528 15.377 1.00 68.00 90 GLU A C 1
ATOM 744 O O . GLU A 1 90 ? -11.610 11.035 15.807 1.00 68.00 90 GLU A O 1
ATOM 749 N N . SER A 1 91 ? -13.518 9.948 16.201 1.00 69.19 91 SER A N 1
ATOM 750 C CA . SER A 1 91 ? -13.401 9.984 17.663 1.00 69.19 91 SER A CA 1
ATOM 751 C C . SER A 1 91 ? -12.371 9.008 18.243 1.00 69.19 91 SER A C 1
ATOM 753 O O . SER A 1 91 ? -11.903 9.216 19.363 1.00 69.19 91 SER A O 1
ATOM 755 N N . GLN A 1 92 ? -12.007 7.942 17.520 1.00 81.56 92 GLN A N 1
ATOM 756 C CA . GLN A 1 92 ? -11.056 6.931 18.010 1.00 81.56 92 GLN A CA 1
ATOM 757 C C . GLN A 1 92 ? -9.672 7.035 17.374 1.00 81.56 92 GLN A C 1
ATOM 759 O O . GLN A 1 92 ? -8.704 6.532 17.949 1.00 81.56 92 GLN A O 1
ATOM 764 N N . LEU A 1 93 ? -9.568 7.686 16.215 1.00 83.56 93 LEU A N 1
ATOM 765 C CA . LEU A 1 93 ? -8.325 7.825 15.475 1.00 83.56 93 LEU A CA 1
ATOM 766 C C . LEU A 1 93 ? -8.141 9.279 15.053 1.00 83.56 93 LEU A C 1
ATOM 768 O O . LEU A 1 93 ? -8.845 9.768 14.173 1.00 83.56 93 LEU A O 1
ATOM 772 N N . ASP A 1 94 ? -7.164 9.950 15.655 1.00 82.50 94 ASP A N 1
ATOM 773 C CA . ASP A 1 94 ? -6.842 11.320 15.272 1.00 82.50 94 ASP A CA 1
ATOM 774 C C . ASP A 1 94 ? -6.308 11.327 13.830 1.00 82.50 94 ASP A C 1
ATOM 776 O O . ASP A 1 94 ? -5.481 10.489 13.452 1.00 82.50 94 ASP A O 1
ATOM 780 N N . SER A 1 95 ? -6.797 12.251 13.002 1.00 81.81 95 SER A N 1
ATOM 781 C CA . SER A 1 95 ? -6.307 12.404 11.631 1.00 81.81 95 SER A CA 1
ATOM 782 C C . SER A 1 95 ? -4.910 13.018 11.627 1.00 81.81 95 SER A C 1
ATOM 784 O O . SER A 1 95 ? -4.616 13.923 12.405 1.00 81.81 95 SER A O 1
ATOM 786 N N . ILE A 1 96 ? -4.054 12.543 10.721 1.00 82.44 96 ILE A N 1
ATOM 787 C CA . ILE A 1 96 ? -2.748 13.144 10.458 1.00 82.44 96 ILE A CA 1
ATOM 788 C C . ILE A 1 96 ? -2.730 13.746 9.052 1.00 82.44 96 ILE A C 1
ATOM 790 O O . ILE A 1 96 ? -3.045 13.075 8.057 1.00 82.44 96 ILE A O 1
ATOM 794 N N . ASN A 1 97 ? -2.392 15.033 8.993 1.00 80.50 97 ASN A N 1
ATOM 795 C CA . ASN A 1 97 ? -2.317 15.816 7.764 1.00 80.50 97 ASN A CA 1
ATOM 796 C C . ASN A 1 97 ? -1.068 15.430 6.947 1.00 80.50 97 ASN A C 1
ATOM 798 O O . ASN A 1 97 ? -0.045 15.028 7.494 1.00 80.50 97 ASN A O 1
ATOM 802 N N . THR A 1 98 ? -1.138 15.602 5.630 1.00 80.75 98 THR A N 1
ATOM 803 C CA . THR A 1 98 ? -0.012 15.558 4.684 1.00 80.75 98 THR A CA 1
ATOM 804 C C . THR A 1 98 ? 1.140 16.509 5.022 1.00 80.75 98 THR A C 1
ATOM 806 O O . THR A 1 98 ? 2.261 16.231 4.617 1.00 80.75 98 THR A O 1
ATOM 809 N N . ASN A 1 99 ? 0.893 17.577 5.786 1.00 89.19 99 ASN A N 1
ATOM 810 C CA . ASN A 1 99 ? 1.931 18.520 6.229 1.00 89.19 99 ASN A CA 1
ATOM 811 C C . ASN A 1 99 ? 2.637 18.100 7.533 1.00 89.19 99 ASN A C 1
ATOM 813 O O . ASN A 1 99 ? 3.465 18.853 8.039 1.00 89.19 99 ASN A O 1
ATOM 817 N N . ALA A 1 100 ? 2.288 16.946 8.112 1.00 89.31 100 ALA A N 1
ATOM 818 C CA . ALA A 1 100 ? 2.880 16.483 9.363 1.00 89.31 100 ALA A CA 1
ATOM 819 C C . ALA A 1 100 ? 4.383 16.220 9.205 1.00 89.31 100 ALA A C 1
ATOM 821 O O . ALA A 1 100 ? 4.819 15.560 8.257 1.00 89.31 100 ALA A O 1
ATOM 822 N N . THR A 1 101 ? 5.172 16.700 10.162 1.00 93.56 101 THR A N 1
ATOM 823 C CA . THR A 1 101 ? 6.611 16.442 10.187 1.00 93.56 101 THR A CA 1
ATOM 824 C C . THR A 1 101 ? 6.893 14.976 10.551 1.00 93.56 101 THR A C 1
ATOM 826 O O . THR A 1 101 ? 6.037 14.290 11.122 1.00 93.56 101 THR A O 1
ATOM 829 N N . PRO A 1 102 ? 8.103 14.452 10.279 1.00 91.94 102 PRO A N 1
ATOM 830 C CA . PRO A 1 102 ? 8.481 13.109 10.725 1.00 91.94 102 PRO A CA 1
ATOM 831 C C . PRO A 1 102 ? 8.328 12.899 12.243 1.00 91.94 102 PRO A C 1
ATOM 833 O O . PRO A 1 102 ? 7.979 11.797 12.681 1.00 91.94 102 PRO A O 1
ATOM 836 N N . ALA A 1 103 ? 8.547 13.952 13.038 1.00 92.88 103 ALA A N 1
ATOM 837 C CA . ALA A 1 103 ? 8.343 13.933 14.483 1.00 92.88 103 ALA A CA 1
ATOM 838 C C . ALA A 1 103 ? 6.854 13.780 14.832 1.00 92.88 103 ALA A C 1
ATOM 840 O O . ALA A 1 103 ? 6.504 12.880 15.597 1.00 92.88 103 ALA A O 1
ATOM 841 N N . ASP A 1 104 ? 5.976 14.554 14.188 1.00 91.31 104 ASP A N 1
ATOM 842 C CA . ASP A 1 104 ? 4.522 14.470 14.390 1.00 91.31 104 ASP A CA 1
ATOM 843 C C . ASP A 1 104 ? 3.983 13.079 14.037 1.00 91.31 104 ASP A C 1
ATOM 845 O O . ASP A 1 104 ? 3.192 12.498 14.781 1.00 91.31 104 ASP A O 1
ATOM 849 N N . VAL A 1 105 ? 4.451 12.493 12.927 1.00 88.62 105 VAL A N 1
ATOM 850 C CA . VAL A 1 105 ? 4.078 11.127 12.520 1.00 88.62 105 VAL A CA 1
ATOM 851 C C . VAL A 1 105 ? 4.531 10.103 13.557 1.00 88.62 105 VAL A C 1
ATOM 853 O O . VAL A 1 105 ? 3.791 9.166 13.868 1.00 88.62 105 VAL A O 1
ATOM 856 N N . SER A 1 106 ? 5.736 10.267 14.098 1.00 91.88 106 SER A N 1
ATOM 857 C CA . SER A 1 106 ? 6.277 9.369 15.121 1.00 91.88 106 SER A CA 1
ATOM 858 C C . SER A 1 106 ? 5.483 9.470 16.424 1.00 91.88 106 SER A C 1
ATOM 860 O O . SER A 1 106 ? 5.080 8.445 16.980 1.00 91.88 106 SER A O 1
ATOM 862 N N . GLN A 1 107 ? 5.165 10.688 16.864 1.00 92.38 107 GLN A N 1
ATOM 863 C CA . GLN A 1 107 ? 4.340 10.935 18.044 1.00 92.38 107 GLN A CA 1
ATOM 864 C C . GLN A 1 107 ? 2.916 10.394 17.866 1.00 92.38 107 GLN A C 1
ATOM 866 O O . GLN A 1 107 ? 2.387 9.725 18.755 1.00 92.38 107 GLN A O 1
ATOM 871 N N . TRP A 1 108 ? 2.309 10.606 16.699 1.00 91.12 108 TRP A N 1
ATOM 872 C CA . TRP A 1 108 ? 0.990 10.074 16.367 1.00 91.12 108 TRP A CA 1
ATOM 873 C C . TRP A 1 108 ? 0.959 8.543 16.414 1.00 91.12 108 TRP A C 1
ATOM 875 O O . TRP A 1 108 ? 0.069 7.967 17.045 1.00 91.12 108 TRP A O 1
ATOM 885 N N . LYS A 1 109 ? 1.969 7.870 15.840 1.00 88.38 109 LYS A N 1
ATOM 886 C CA . LYS A 1 109 ? 2.125 6.406 15.932 1.00 88.38 109 LYS A CA 1
ATOM 887 C C . LYS A 1 109 ? 2.284 5.927 17.378 1.00 88.38 109 LYS A C 1
ATOM 889 O O . LYS A 1 109 ? 1.775 4.864 17.728 1.00 88.38 109 LYS A O 1
ATOM 894 N N . ALA A 1 110 ? 2.974 6.702 18.214 1.00 91.25 110 ALA A N 1
ATOM 895 C CA . ALA A 1 110 ? 3.203 6.384 19.620 1.00 91.25 110 ALA A CA 1
ATOM 896 C C . ALA A 1 110 ? 2.005 6.694 20.537 1.00 91.25 110 ALA A C 1
ATOM 898 O O . ALA A 1 110 ? 1.987 6.221 21.680 1.00 91.25 110 ALA A O 1
ATOM 899 N N . SER A 1 111 ? 1.019 7.456 20.049 1.00 91.12 111 SER A N 1
ATOM 900 C CA . SER A 1 111 ? -0.134 7.909 20.829 1.00 91.12 111 SER A CA 1
ATOM 901 C C . SER A 1 111 ? -0.948 6.749 21.410 1.00 91.12 111 SER A C 1
ATOM 903 O O . SER A 1 111 ? -1.086 5.674 20.816 1.00 91.12 111 SER A O 1
ATOM 905 N N . ALA A 1 112 ? -1.534 6.977 22.589 1.00 91.12 112 ALA A N 1
ATOM 906 C CA . ALA A 1 112 ? -2.365 5.981 23.260 1.00 91.12 112 ALA A CA 1
ATOM 907 C C . ALA A 1 112 ? -3.589 5.585 22.416 1.00 91.12 112 ALA A C 1
ATOM 909 O O . ALA A 1 112 ? -3.921 4.403 22.344 1.00 91.12 112 ALA A O 1
ATOM 910 N N . LYS A 1 113 ? -4.213 6.545 21.717 1.00 89.56 113 LYS A N 1
ATOM 911 C CA . LYS A 1 113 ? -5.339 6.293 20.802 1.00 89.56 113 LYS A CA 1
ATOM 912 C C . LYS A 1 113 ? -4.946 5.375 19.645 1.00 89.56 113 LYS A C 1
ATOM 914 O O . LYS A 1 113 ? -5.648 4.401 19.377 1.00 89.56 113 LYS A O 1
ATOM 919 N N . MET A 1 114 ? -3.801 5.633 19.006 1.00 89.06 114 MET A N 1
ATOM 920 C CA . MET A 1 114 ? -3.296 4.789 17.921 1.00 89.06 114 MET A CA 1
ATOM 921 C C . MET A 1 114 ? -3.015 3.366 18.404 1.00 89.06 114 MET A C 1
ATOM 923 O O . MET A 1 114 ? -3.486 2.398 17.805 1.00 89.06 114 MET A O 1
ATOM 927 N N . LYS A 1 115 ? -2.302 3.230 19.528 1.00 89.75 115 LYS A N 1
ATOM 928 C CA . LYS A 1 115 ? -2.032 1.925 20.147 1.00 89.75 115 LYS A CA 1
ATOM 929 C C . LYS A 1 115 ? -3.329 1.190 20.480 1.00 89.75 115 LYS A C 1
ATOM 931 O O . LYS A 1 115 ? -3.459 0.014 20.152 1.00 89.75 115 LYS A O 1
ATOM 936 N N . ALA A 1 116 ? -4.311 1.875 21.063 1.00 90.00 116 ALA A N 1
ATOM 937 C CA . ALA A 1 116 ? -5.616 1.294 21.363 1.00 90.00 116 ALA A CA 1
ATOM 938 C C . ALA A 1 116 ? -6.355 0.832 20.094 1.00 90.00 116 ALA A C 1
ATOM 940 O O . ALA A 1 116 ? -6.926 -0.258 20.096 1.00 90.00 116 ALA A O 1
ATOM 941 N N . CYS A 1 117 ? -6.309 1.599 18.999 1.00 89.00 117 CYS A N 1
ATOM 942 C CA . CYS A 1 117 ? -6.894 1.195 17.717 1.00 89.00 117 CYS A CA 1
ATOM 943 C C . CYS A 1 117 ? -6.225 -0.059 17.145 1.00 89.00 117 CYS A C 1
ATOM 945 O O . CYS A 1 117 ? -6.925 -1.001 16.771 1.00 89.00 117 CYS A O 1
ATOM 947 N N . TYR A 1 118 ? -4.890 -0.127 17.150 1.00 87.25 118 TYR A N 1
ATOM 948 C CA . TYR A 1 118 ? -4.169 -1.333 16.729 1.00 87.25 118 TYR A CA 1
ATOM 949 C C . TYR A 1 118 ? -4.542 -2.557 17.572 1.00 87.25 118 TYR A C 1
ATOM 951 O O . TYR A 1 118 ? -4.793 -3.626 17.024 1.00 87.25 118 TYR A O 1
ATOM 959 N N . GLN A 1 119 ? -4.666 -2.400 18.891 1.00 89.00 119 GLN A N 1
ATOM 960 C CA . GLN A 1 119 ? -5.091 -3.488 19.779 1.00 89.00 119 GLN A CA 1
ATOM 961 C C . GLN A 1 119 ? -6.543 -3.930 19.536 1.00 89.00 119 GLN A C 1
ATOM 963 O O . GLN A 1 119 ? -6.900 -5.076 19.806 1.00 89.00 119 GLN A O 1
ATOM 968 N N . LYS A 1 120 ? -7.403 -3.037 19.034 1.00 90.00 120 LYS A N 1
ATOM 969 C CA . LYS A 1 120 ? -8.796 -3.345 18.680 1.00 90.00 120 LYS A CA 1
ATOM 970 C C . LYS A 1 120 ? -8.946 -3.986 17.303 1.00 90.00 120 LYS A C 1
ATOM 972 O O . LYS A 1 120 ? -9.989 -4.579 17.056 1.00 90.00 120 LYS A O 1
ATOM 977 N N . LEU A 1 121 ? -7.940 -3.911 16.428 1.00 88.88 121 LEU A N 1
ATOM 978 C CA . LEU A 1 121 ? -8.047 -4.312 15.018 1.00 88.88 121 LEU A CA 1
ATOM 979 C C . LEU A 1 121 ? -8.629 -5.727 14.843 1.00 88.88 121 LEU A C 1
ATOM 981 O O . LEU A 1 121 ? -9.480 -5.955 13.985 1.00 88.88 121 LEU A O 1
ATOM 985 N N . PHE A 1 122 ? -8.210 -6.658 15.701 1.00 85.56 122 PHE A N 1
ATOM 986 C CA . PHE A 1 122 ? -8.630 -8.061 15.664 1.00 85.56 122 PHE A CA 1
ATOM 987 C C . PHE A 1 122 ? -9.719 -8.412 16.684 1.00 85.56 122 PHE A C 1
ATOM 989 O O . PHE A 1 122 ? -10.158 -9.558 16.731 1.00 85.56 122 PHE A O 1
ATOM 996 N N . LYS A 1 123 ? -10.171 -7.448 17.494 1.00 86.81 123 LYS A N 1
ATOM 997 C CA . LYS A 1 123 ? -11.237 -7.679 18.472 1.00 86.81 123 LYS A CA 1
ATOM 998 C C . LYS A 1 123 ? -12.605 -7.708 17.772 1.00 86.81 123 LYS A C 1
ATOM 1000 O O . LYS A 1 123 ? -12.830 -6.887 16.875 1.00 86.81 123 LYS A O 1
ATOM 1005 N N . PRO A 1 124 ? -13.518 -8.613 18.171 1.00 85.94 124 PRO A N 1
ATOM 1006 C CA . PRO A 1 124 ? -14.902 -8.597 17.703 1.00 85.94 124 PRO A CA 1
ATOM 1007 C C . PRO A 1 124 ? -15.604 -7.296 18.110 1.00 85.94 124 PRO A C 1
ATOM 1009 O O . PRO A 1 124 ? -15.412 -6.805 19.223 1.00 85.94 124 PRO A O 1
ATOM 1012 N N . ILE A 1 125 ? -16.397 -6.731 17.202 1.00 84.25 125 ILE A N 1
ATOM 1013 C CA . ILE A 1 125 ? -17.230 -5.540 17.432 1.00 84.25 125 ILE A CA 1
ATOM 1014 C C . ILE A 1 125 ? -18.628 -5.946 17.894 1.00 84.25 125 ILE A C 1
ATOM 1016 O O . ILE A 1 125 ? -19.251 -5.234 18.679 1.00 84.25 125 ILE A O 1
ATOM 1020 N N . SER A 1 126 ? -19.129 -7.075 17.399 1.00 82.50 126 SER A N 1
ATOM 1021 C CA . SER A 1 126 ? -20.437 -7.615 17.752 1.00 82.50 126 SER A CA 1
ATOM 1022 C C . SER A 1 126 ? -20.308 -9.026 18.325 1.00 82.50 126 SER A C 1
ATOM 1024 O O . SER A 1 126 ? -19.207 -9.563 18.464 1.00 82.50 126 SER A O 1
ATOM 1026 N N . SER A 1 127 ? -21.447 -9.630 18.672 1.00 82.06 127 SER A N 1
ATOM 1027 C CA . SER A 1 127 ? -21.521 -11.025 19.118 1.00 82.06 127 SER A CA 1
ATOM 1028 C C . SER A 1 127 ? -21.025 -12.015 18.064 1.00 82.06 127 SER A C 1
ATOM 1030 O O . SER A 1 127 ? -20.696 -13.144 18.416 1.00 82.06 127 SER A O 1
ATOM 1032 N N . ASP A 1 128 ? -20.956 -11.607 16.792 1.00 80.94 128 ASP A N 1
ATOM 1033 C CA . ASP A 1 128 ? -20.300 -12.380 15.749 1.00 80.94 128 ASP A CA 1
ATOM 1034 C C . ASP A 1 128 ? -18.767 -12.267 15.905 1.00 80.94 128 ASP A C 1
ATOM 1036 O O . ASP A 1 128 ? -18.213 -11.184 15.688 1.00 80.94 128 ASP A O 1
ATOM 1040 N N . PRO A 1 129 ? -18.037 -13.367 16.202 1.00 76.69 129 PRO A N 1
ATOM 1041 C CA . PRO A 1 129 ? -16.577 -13.350 16.356 1.00 76.69 129 PRO A CA 1
ATOM 1042 C C . PRO A 1 129 ? -15.807 -12.868 15.114 1.00 76.69 129 PRO A C 1
ATOM 1044 O O . PRO A 1 129 ? -14.585 -12.727 15.154 1.00 76.69 129 PRO A O 1
ATOM 1047 N N . ASN A 1 130 ? -16.503 -12.672 13.996 1.00 76.81 130 ASN A N 1
ATOM 1048 C CA . ASN A 1 130 ? -15.944 -12.432 12.665 1.00 76.81 130 ASN A CA 1
ATOM 1049 C C . ASN A 1 130 ? -16.153 -11.014 12.190 1.00 76.81 130 ASN A C 1
ATOM 1051 O O . ASN A 1 130 ? -15.491 -10.560 11.257 1.00 76.81 130 ASN A O 1
ATOM 1055 N N . ASP A 1 131 ? -17.036 -10.309 12.872 1.00 84.81 131 ASP A N 1
ATOM 1056 C CA . ASP A 1 131 ? -17.281 -8.904 12.681 1.00 84.81 131 ASP A CA 1
ATOM 1057 C C . ASP A 1 131 ? -16.269 -8.108 13.511 1.00 84.81 131 ASP A C 1
ATOM 1059 O O . ASP A 1 131 ? -16.585 -7.494 14.527 1.00 84.81 131 ASP A O 1
ATOM 1063 N N . SER A 1 132 ? -15.000 -8.182 13.107 1.00 90.12 132 SER A N 1
ATOM 1064 C CA . SER A 1 132 ? -13.907 -7.401 13.694 1.00 90.12 132 SER A CA 1
ATOM 1065 C C . SER A 1 132 ? -13.674 -6.097 12.936 1.00 90.12 132 SER A C 1
ATOM 1067 O O . SER A 1 132 ? -14.067 -5.951 11.772 1.00 90.12 132 SER A O 1
ATOM 1069 N N . TYR A 1 133 ? -12.945 -5.166 13.552 1.00 89.81 133 TYR A N 1
ATOM 1070 C CA . TYR A 1 133 ? -12.499 -3.937 12.887 1.00 89.81 133 TYR A CA 1
ATOM 1071 C C . TYR A 1 133 ? -11.755 -4.239 11.578 1.00 89.81 133 TYR A C 1
ATOM 1073 O O . TYR A 1 133 ? -12.074 -3.660 10.538 1.00 89.81 133 TYR A O 1
ATOM 1081 N N . MET A 1 134 ? -10.833 -5.206 11.593 1.00 89.38 134 MET A N 1
ATOM 1082 C CA . MET A 1 134 ? -10.071 -5.616 10.413 1.00 89.38 134 MET A CA 1
ATOM 1083 C C . MET A 1 134 ? -10.973 -6.146 9.294 1.00 89.38 134 MET A C 1
ATOM 1085 O O . MET A 1 134 ? -10.802 -5.773 8.133 1.00 89.38 134 MET A O 1
ATOM 1089 N N . SER A 1 135 ? -11.973 -6.967 9.628 1.00 88.62 135 SER A N 1
ATOM 1090 C CA . SER A 1 135 ? -12.909 -7.505 8.634 1.00 88.62 135 SER A CA 1
ATOM 1091 C C . SER A 1 135 ? -13.693 -6.391 7.920 1.00 88.62 135 SER A C 1
ATOM 1093 O O . SER A 1 135 ? -13.807 -6.395 6.690 1.00 88.62 135 SER A O 1
ATOM 1095 N N . ARG A 1 136 ? -14.147 -5.370 8.662 1.00 89.38 136 ARG A N 1
ATOM 1096 C CA . ARG A 1 136 ? -14.861 -4.210 8.110 1.00 89.38 136 ARG A CA 1
ATOM 1097 C C . ARG A 1 136 ? -13.956 -3.337 7.242 1.00 89.38 136 ARG A C 1
ATOM 1099 O O . ARG A 1 136 ? -14.393 -2.893 6.179 1.00 89.38 136 ARG A O 1
ATOM 1106 N N . ILE A 1 137 ? -12.701 -3.127 7.648 1.00 90.50 137 ILE A N 1
ATOM 1107 C CA . ILE A 1 137 ? -11.700 -2.367 6.876 1.00 90.50 137 ILE A CA 1
ATOM 1108 C C . ILE A 1 137 ? -11.394 -3.069 5.548 1.00 90.50 137 ILE A C 1
ATOM 1110 O O . ILE A 1 137 ? -11.402 -2.434 4.491 1.00 90.50 137 ILE A O 1
ATOM 1114 N N . LEU A 1 138 ? -11.173 -4.386 5.571 1.00 88.31 138 LEU A N 1
ATOM 1115 C CA . LEU A 1 138 ? -10.918 -5.176 4.362 1.00 88.31 138 LEU A CA 1
ATOM 1116 C C . LEU A 1 138 ? -12.120 -5.162 3.411 1.00 88.31 138 LEU A C 1
ATOM 1118 O O . LEU A 1 138 ? -11.957 -4.951 2.207 1.00 88.31 138 LEU A O 1
ATOM 1122 N N . ASN A 1 139 ? -13.333 -5.316 3.944 1.00 88.31 139 ASN A N 1
ATOM 1123 C CA . ASN A 1 139 ? -14.556 -5.266 3.147 1.00 88.31 139 ASN A CA 1
ATOM 1124 C C . ASN A 1 139 ? -14.779 -3.888 2.500 1.00 88.31 139 ASN A C 1
ATOM 1126 O O . ASN A 1 139 ? -15.213 -3.826 1.351 1.00 88.31 139 ASN A O 1
ATOM 1130 N N . LYS A 1 140 ? -14.464 -2.790 3.201 1.00 88.88 140 LYS A N 1
ATOM 1131 C CA . LYS A 1 140 ? -14.598 -1.417 2.678 1.00 88.88 140 LYS A CA 1
ATOM 1132 C C . LYS A 1 140 ? -13.499 -1.029 1.683 1.00 88.88 140 LYS A C 1
ATOM 1134 O O . LYS A 1 140 ? -13.777 -0.306 0.734 1.00 88.88 140 LYS A O 1
ATOM 1139 N N . SER A 1 141 ? -12.268 -1.496 1.882 1.00 86.38 141 SER A N 1
ATOM 1140 C CA . SER A 1 141 ? -11.130 -1.185 0.996 1.00 86.38 141 SER A CA 1
ATOM 1141 C C . SER A 1 141 ? -11.113 -2.018 -0.297 1.00 86.38 141 SER A C 1
ATOM 1143 O O . SER A 1 141 ? -10.506 -1.618 -1.302 1.00 86.38 141 SER A O 1
ATOM 1145 N N . SER A 1 142 ? -11.812 -3.157 -0.301 1.00 81.31 142 SER A N 1
ATOM 1146 C CA . SER A 1 142 ? -11.969 -4.028 -1.466 1.00 81.31 142 SER A CA 1
ATOM 1147 C C . SER A 1 142 ? -12.920 -3.426 -2.506 1.00 81.31 142 SER A C 1
ATOM 1149 O O . SER A 1 142 ? -14.007 -2.949 -2.187 1.00 81.31 142 SER A O 1
ATOM 1151 N N . ARG A 1 143 ? -12.549 -3.491 -3.793 1.00 67.44 143 ARG A N 1
ATOM 1152 C CA . ARG A 1 143 ? -13.469 -3.144 -4.888 1.00 67.44 143 ARG A CA 1
ATOM 1153 C C . ARG A 1 143 ? -14.498 -4.267 -5.023 1.00 67.44 143 ARG A C 1
ATOM 1155 O O . ARG A 1 143 ? -14.140 -5.355 -5.465 1.00 67.44 143 ARG A O 1
ATOM 1162 N N . LYS A 1 144 ? -15.771 -4.013 -4.700 1.00 51.78 144 LYS A N 1
ATOM 1163 C CA . LYS A 1 144 ? -16.863 -4.858 -5.211 1.00 51.78 144 LYS A CA 1
ATOM 1164 C C . LYS A 1 144 ? -16.824 -4.740 -6.737 1.00 51.78 144 LYS A C 1
ATOM 1166 O O . LYS A 1 144 ? -16.948 -3.640 -7.271 1.00 51.78 144 LYS A O 1
ATOM 1171 N N . GLY A 1 145 ? -16.485 -5.833 -7.414 1.00 43.84 145 GLY A N 1
ATOM 1172 C CA . GLY A 1 145 ? -16.065 -5.819 -8.811 1.00 43.84 145 GLY A CA 1
ATOM 1173 C C . GLY A 1 145 ? -17.092 -5.172 -9.740 1.00 43.84 145 GLY A C 1
ATOM 1174 O O . GLY A 1 145 ? -18.214 -5.646 -9.858 1.00 43.84 145 GLY A O 1
ATOM 1175 N N . LYS A 1 146 ? -16.675 -4.131 -10.462 1.00 42.00 146 LYS A N 1
ATOM 1176 C CA . LYS A 1 146 ? -17.149 -3.919 -11.830 1.00 42.00 146 LYS A CA 1
ATOM 1177 C C . LYS A 1 146 ? -16.058 -4.459 -12.740 1.00 42.00 146 LYS A C 1
ATOM 1179 O O . LYS A 1 146 ? -14.904 -4.043 -12.632 1.00 42.00 146 LYS A O 1
ATOM 1184 N N . HIS A 1 147 ? -16.421 -5.421 -13.579 1.00 41.97 147 HIS A N 1
ATOM 1185 C CA . HIS A 1 147 ? -15.559 -5.966 -14.616 1.00 41.97 147 HIS A CA 1
ATOM 1186 C C . HIS A 1 147 ? -15.089 -4.812 -15.511 1.00 41.97 147 HIS A C 1
ATOM 1188 O O . HIS A 1 147 ? -15.869 -4.250 -16.277 1.00 41.97 147 HIS A O 1
ATOM 1194 N N . VAL A 1 148 ? -13.816 -4.433 -15.413 1.00 43.75 148 VAL A N 1
ATOM 1195 C CA . VAL A 1 148 ? -13.210 -3.505 -16.372 1.00 43.75 148 VAL A CA 1
ATOM 1196 C C . VAL A 1 148 ? -12.937 -4.313 -17.634 1.00 43.75 148 VAL A C 1
ATOM 1198 O O . VAL A 1 148 ? -12.232 -5.321 -17.592 1.00 43.75 148 VAL A O 1
ATOM 1201 N N . ARG A 1 149 ? -13.575 -3.943 -18.748 1.00 44.03 149 ARG A N 1
ATOM 1202 C CA . ARG A 1 149 ? -13.252 -4.497 -20.068 1.00 44.03 149 ARG A CA 1
ATOM 1203 C C . ARG A 1 149 ? -11.805 -4.118 -20.381 1.00 44.03 149 ARG A C 1
ATOM 1205 O O . ARG A 1 149 ? -11.440 -2.957 -20.215 1.00 44.03 149 ARG A O 1
ATOM 1212 N N . ARG A 1 150 ? -10.989 -5.092 -20.794 1.00 39.09 150 ARG A N 1
ATOM 1213 C CA . ARG A 1 150 ? -9.610 -4.857 -21.246 1.00 39.09 150 ARG A CA 1
ATOM 1214 C C . ARG A 1 150 ? -9.656 -3.847 -22.394 1.00 39.09 150 ARG A C 1
ATOM 1216 O O . ARG A 1 150 ? -10.091 -4.182 -23.491 1.00 39.09 150 ARG A O 1
ATOM 1223 N N . THR A 1 151 ? -9.247 -2.610 -22.143 1.00 42.81 151 THR A N 1
ATOM 1224 C CA . THR A 1 151 ? -8.859 -1.693 -23.214 1.00 42.81 151 THR A CA 1
ATOM 1225 C C . THR A 1 151 ? -7.561 -2.225 -23.807 1.00 42.81 151 THR A C 1
ATOM 1227 O O . THR A 1 151 ? -6.639 -2.558 -23.061 1.00 42.81 151 THR A O 1
ATOM 1230 N N . LYS A 1 152 ? -7.538 -2.377 -25.134 1.00 44.91 152 LYS A N 1
ATOM 1231 C CA . LYS A 1 152 ? -6.402 -2.881 -25.914 1.00 44.91 152 LYS A CA 1
ATOM 1232 C C . LYS A 1 152 ? -5.115 -2.151 -25.497 1.00 44.91 152 LYS A C 1
ATOM 1234 O O . LYS A 1 152 ? -5.119 -0.926 -25.387 1.00 44.91 152 LYS A O 1
ATOM 1239 N N . SER A 1 153 ? -4.055 -2.909 -25.213 1.00 42.47 153 SER A N 1
ATOM 1240 C CA . SER A 1 153 ? -2.731 -2.370 -24.881 1.00 42.47 153 SER A CA 1
ATOM 1241 C C . SER A 1 153 ? -2.188 -1.518 -26.044 1.00 42.47 153 SER A C 1
ATOM 1243 O O . SER A 1 153 ? -2.460 -1.868 -27.189 1.00 42.47 153 SER A O 1
ATOM 1245 N N . PRO A 1 154 ? -1.400 -0.451 -25.805 1.00 36.88 154 PRO A N 1
ATOM 1246 C CA . PRO A 1 154 ? -0.935 0.456 -26.864 1.00 36.88 154 PRO A CA 1
ATOM 1247 C C . PRO A 1 154 ? 0.253 -0.066 -27.685 1.00 36.88 154 PRO A C 1
ATOM 1249 O O . PRO A 1 154 ? 0.769 0.656 -28.529 1.00 36.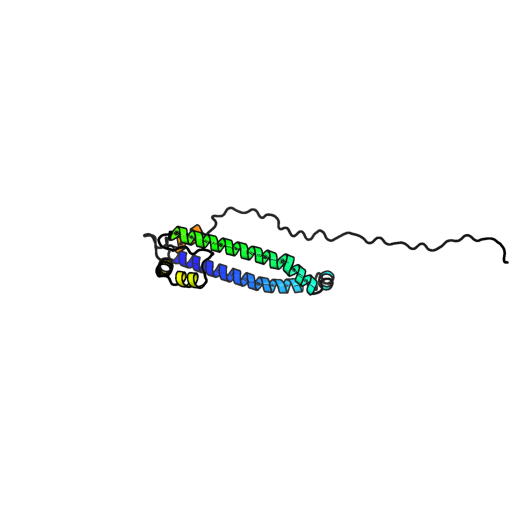88 154 PRO A O 1
ATOM 1252 N N . ILE A 1 155 ? 0.747 -1.271 -27.407 1.00 40.25 155 ILE A N 1
ATOM 1253 C CA . ILE A 1 155 ? 1.967 -1.781 -28.033 1.00 40.25 155 ILE A CA 1
ATOM 1254 C C . ILE A 1 155 ? 1.552 -2.542 -29.292 1.00 40.25 155 ILE A C 1
ATOM 1256 O O . ILE A 1 155 ? 1.243 -3.729 -29.224 1.00 40.25 155 ILE A O 1
ATOM 1260 N N . ASN A 1 156 ? 1.483 -1.832 -30.419 1.00 38.47 156 ASN A N 1
ATOM 1261 C CA . ASN A 1 156 ? 1.461 -2.446 -31.739 1.00 38.47 156 ASN A CA 1
ATOM 1262 C C . ASN A 1 156 ? 2.889 -2.397 -32.299 1.00 38.47 156 ASN A C 1
ATOM 1264 O O . ASN A 1 156 ? 3.440 -1.313 -32.467 1.00 38.47 156 ASN A O 1
ATOM 1268 N N . ILE A 1 157 ? 3.504 -3.560 -32.511 1.00 42.31 157 ILE A N 1
ATOM 1269 C CA . ILE A 1 157 ? 4.894 -3.711 -32.990 1.00 42.31 157 ILE A CA 1
ATOM 1270 C C . ILE A 1 157 ? 4.896 -3.944 -34.517 1.00 42.31 157 ILE A C 1
ATOM 1272 O O . ILE A 1 157 ? 5.794 -4.578 -35.050 1.00 42.31 157 ILE A O 1
ATOM 1276 N N . SER A 1 158 ? 3.868 -3.490 -35.242 1.00 39.75 158 SER A N 1
ATOM 1277 C CA . SER A 1 158 ? 3.711 -3.785 -36.675 1.00 39.75 158 SER A CA 1
ATOM 1278 C C . SER A 1 158 ? 4.205 -2.701 -37.637 1.00 39.75 158 SER A C 1
ATOM 1280 O O . SER A 1 158 ? 4.122 -2.915 -38.839 1.00 39.75 158 SER A O 1
ATOM 1282 N N . ASP A 1 159 ? 4.707 -1.554 -37.168 1.00 37.69 159 ASP A N 1
ATOM 1283 C CA . ASP A 1 159 ? 4.851 -0.375 -38.046 1.00 37.69 159 ASP A CA 1
ATOM 1284 C C . ASP A 1 159 ? 6.308 -0.007 -38.385 1.00 37.69 159 ASP A C 1
ATOM 1286 O O . ASP A 1 159 ? 6.617 1.151 -38.660 1.00 37.69 159 ASP A O 1
ATOM 1290 N N . THR A 1 160 ? 7.221 -0.978 -38.404 1.00 40.34 160 THR A N 1
ATOM 1291 C CA . THR A 1 160 ? 8.582 -0.772 -38.933 1.00 40.34 160 THR A CA 1
ATOM 1292 C C . THR A 1 160 ? 8.925 -1.783 -40.012 1.00 40.34 160 THR A C 1
ATOM 1294 O O . THR A 1 160 ? 9.842 -2.571 -39.848 1.00 40.34 160 THR A O 1
ATOM 1297 N N . GLU A 1 161 ? 8.223 -1.703 -41.140 1.00 42.09 161 GLU A N 1
ATOM 1298 C CA . GLU A 1 161 ? 8.791 -2.050 -42.443 1.00 42.09 161 GLU A CA 1
ATOM 1299 C C . GLU A 1 161 ? 8.280 -1.081 -43.518 1.00 42.09 161 GLU A C 1
ATOM 1301 O O . GLU A 1 161 ? 7.100 -0.741 -43.571 1.00 42.09 161 GLU A O 1
ATOM 1306 N N . THR A 1 162 ? 9.190 -0.720 -44.425 1.00 36.47 162 THR A N 1
ATOM 1307 C CA . THR A 1 162 ? 8.989 -0.010 -45.703 1.00 36.47 162 THR A CA 1
ATOM 1308 C C . THR A 1 162 ? 9.218 1.503 -45.696 1.00 36.47 162 THR A C 1
ATOM 1310 O O . THR A 1 162 ? 8.304 2.323 -45.703 1.00 36.47 162 THR A O 1
ATOM 1313 N N . SER A 1 163 ? 10.480 1.887 -45.874 1.00 39.06 163 SER A N 1
ATOM 1314 C CA . SER A 1 163 ? 10.812 2.849 -46.930 1.00 39.06 163 SER A CA 1
ATOM 1315 C C . SER A 1 163 ? 12.083 2.379 -47.623 1.00 39.06 163 SER A C 1
ATOM 1317 O O . SER A 1 163 ? 13.169 2.364 -47.049 1.00 39.06 163 SER A O 1
ATOM 1319 N N . GLN A 1 164 ? 11.861 1.878 -48.836 1.00 38.03 164 GLN A N 1
ATOM 1320 C CA . GLN A 1 164 ? 12.833 1.312 -49.754 1.00 38.03 164 GLN A CA 1
ATOM 1321 C C . GLN A 1 164 ? 1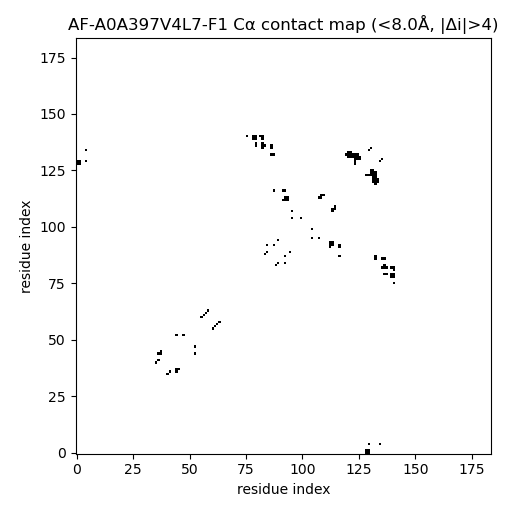3.883 2.347 -50.159 1.00 38.03 164 GLN A C 1
ATOM 1323 O O . GLN A 1 164 ? 13.584 3.524 -50.357 1.00 38.03 164 GLN A O 1
ATOM 1328 N N . ALA A 1 165 ? 15.103 1.849 -50.337 1.00 36.06 165 ALA A N 1
ATOM 1329 C CA . ALA A 1 165 ? 16.159 2.505 -51.079 1.00 36.06 165 ALA A CA 1
ATOM 1330 C C . ALA A 1 165 ? 15.787 2.593 -52.569 1.00 36.06 165 ALA A C 1
ATOM 1332 O O . ALA A 1 165 ? 15.413 1.596 -53.187 1.00 36.06 165 ALA A O 1
ATOM 1333 N N . THR A 1 166 ? 15.933 3.784 -53.143 1.00 32.81 166 THR A N 1
ATOM 1334 C CA . THR A 1 166 ? 16.012 3.998 -54.591 1.00 32.81 166 THR A CA 1
ATOM 1335 C C . THR A 1 166 ? 17.440 3.666 -55.045 1.00 32.81 166 THR A C 1
ATOM 1337 O O . THR A 1 166 ? 18.371 4.245 -54.484 1.00 32.81 166 THR A O 1
ATOM 1340 N N . PRO A 1 167 ? 17.663 2.779 -56.032 1.00 41.09 167 PRO A N 1
ATOM 1341 C CA . PRO A 1 167 ? 18.972 2.628 -56.650 1.00 41.09 167 PRO A CA 1
ATOM 1342 C C . PRO A 1 167 ? 19.140 3.703 -57.732 1.00 41.09 167 PRO A C 1
ATOM 1344 O O . PRO A 1 167 ? 18.389 3.742 -58.707 1.00 41.09 167 PRO A O 1
ATOM 1347 N N . GLU A 1 168 ? 20.108 4.597 -57.553 1.00 33.31 168 GLU A N 1
ATOM 1348 C CA . GLU A 1 168 ? 20.517 5.556 -58.579 1.00 33.31 168 GLU A CA 1
ATOM 1349 C C . GLU A 1 168 ? 21.379 4.822 -59.617 1.00 33.3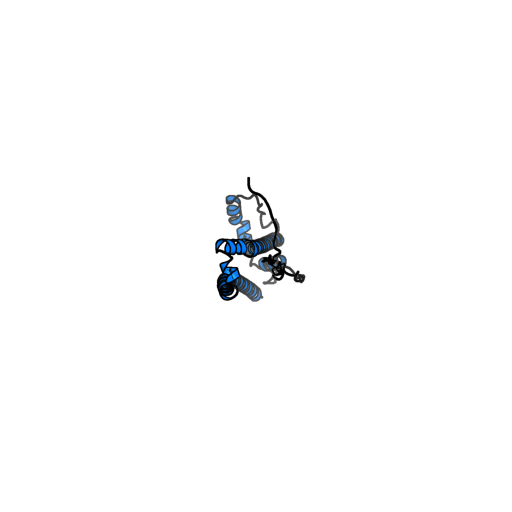1 168 GLU A C 1
ATOM 1351 O O . GLU A 1 168 ? 22.456 4.309 -59.313 1.00 33.31 168 GLU A O 1
ATOM 1356 N N . ALA A 1 169 ? 20.845 4.695 -60.832 1.00 36.28 169 ALA A N 1
ATOM 1357 C CA . ALA A 1 169 ? 21.493 4.032 -61.951 1.00 36.28 169 ALA A CA 1
ATOM 1358 C C . ALA A 1 169 ? 22.531 4.952 -62.610 1.00 36.28 169 ALA A C 1
ATOM 1360 O O . ALA A 1 169 ? 22.218 6.059 -63.044 1.00 36.28 169 ALA A O 1
ATOM 1361 N N . THR A 1 170 ? 23.754 4.446 -62.742 1.00 37.78 170 THR A N 1
ATOM 1362 C CA . THR A 1 170 ? 24.766 4.900 -63.702 1.00 37.78 170 THR A CA 1
ATOM 1363 C C . THR A 1 170 ? 24.281 4.661 -65.138 1.00 37.78 170 THR A C 1
ATOM 1365 O O . THR A 1 170 ? 23.849 3.545 -65.431 1.00 37.78 170 THR A O 1
ATOM 1368 N N . PRO A 1 171 ? 24.422 5.624 -66.068 1.00 41.50 171 PRO A N 1
ATOM 1369 C CA . PRO A 1 171 ? 24.452 5.321 -67.491 1.00 41.50 171 PRO A CA 1
ATOM 1370 C C . PRO A 1 171 ? 25.866 5.515 -68.060 1.00 41.50 171 PRO A C 1
ATOM 1372 O O . PRO A 1 171 ? 26.430 6.609 -68.035 1.00 41.50 171 PRO A O 1
ATOM 1375 N N . GLU A 1 172 ? 26.421 4.426 -68.587 1.00 32.59 172 GLU A N 1
ATOM 1376 C CA . GLU A 1 172 ? 27.625 4.387 -69.415 1.00 32.59 172 GLU A CA 1
ATOM 1377 C C . GLU A 1 172 ? 27.231 4.491 -70.906 1.00 32.59 172 GLU A C 1
ATOM 1379 O O . GLU A 1 172 ? 26.380 3.747 -71.384 1.00 32.59 172 GLU A O 1
ATOM 1384 N N . ALA A 1 173 ? 27.834 5.479 -71.577 1.00 37.81 173 ALA A N 1
ATOM 1385 C CA . ALA A 1 173 ? 28.190 5.648 -72.996 1.00 37.81 173 ALA A CA 1
ATOM 1386 C C . ALA A 1 173 ? 27.379 4.996 -74.147 1.00 37.81 173 ALA A C 1
ATOM 1388 O O . ALA A 1 173 ? 27.241 3.782 -74.236 1.00 37.81 173 ALA A O 1
ATOM 1389 N N . THR A 1 174 ? 27.069 5.799 -75.180 1.00 32.22 174 THR A N 1
ATOM 1390 C CA . THR A 1 174 ? 27.288 5.457 -76.609 1.00 32.22 174 THR A CA 1
ATOM 1391 C C . THR A 1 174 ? 27.480 6.743 -77.438 1.00 32.22 174 THR A C 1
ATOM 1393 O O . THR A 1 174 ? 26.910 7.784 -77.127 1.00 32.22 174 THR A O 1
ATOM 1396 N N . GLN A 1 175 ? 28.368 6.638 -78.429 1.00 39.69 175 GLN A N 1
ATOM 1397 C CA . GLN A 1 175 ? 29.101 7.650 -79.202 1.00 39.69 175 GLN A CA 1
ATOM 1398 C C . GLN A 1 175 ? 28.297 8.361 -80.310 1.00 39.69 175 GLN A C 1
ATOM 1400 O O . GLN A 1 175 ? 27.403 7.757 -80.890 1.00 39.69 175 GLN A O 1
ATOM 1405 N N . GLU A 1 176 ? 28.753 9.557 -80.712 1.00 38.12 176 GLU A N 1
ATOM 1406 C CA . GLU A 1 176 ? 28.923 9.934 -82.129 1.00 38.12 176 GLU A CA 1
ATOM 1407 C C . GLU A 1 176 ? 30.087 10.946 -82.279 1.00 38.12 176 GLU A C 1
ATOM 1409 O O . GLU A 1 176 ? 30.319 11.779 -81.404 1.00 38.12 176 GLU A O 1
ATOM 1414 N N . GLU A 1 177 ? 30.872 10.777 -83.346 1.00 42.62 177 GLU A N 1
ATOM 1415 C CA . GLU A 1 177 ? 32.182 11.387 -83.660 1.00 42.62 177 GLU A CA 1
ATOM 1416 C C . GLU A 1 177 ? 32.078 12.775 -84.374 1.00 42.62 177 GLU A C 1
ATOM 1418 O O . GLU A 1 177 ? 30.967 13.232 -84.640 1.00 42.62 177 GLU A O 1
ATOM 1423 N N . PRO A 1 178 ? 33.207 13.478 -84.654 1.00 57.78 178 PRO A N 1
ATOM 1424 C CA . PRO A 1 178 ? 33.320 14.942 -84.779 1.00 57.78 178 PRO A CA 1
ATOM 1425 C C . PRO A 1 178 ? 33.219 15.452 -86.237 1.00 57.78 178 PRO A C 1
ATOM 1427 O O . PRO A 1 178 ? 32.996 14.655 -87.150 1.00 57.78 178 PRO A O 1
ATOM 1430 N N . PRO A 1 179 ? 33.406 16.769 -86.505 1.00 47.38 179 PRO A N 1
ATOM 1431 C CA . PRO A 1 179 ? 34.755 17.204 -86.906 1.00 47.38 179 PRO A CA 1
ATOM 1432 C C . PRO A 1 179 ? 35.161 18.670 -86.594 1.00 47.38 179 PRO A C 1
ATOM 1434 O O . PRO A 1 179 ? 34.346 19.563 -86.394 1.00 47.38 179 PRO A O 1
ATOM 1437 N N . GLU A 1 180 ? 36.485 18.855 -86.675 1.00 39.12 180 GLU A N 1
ATOM 1438 C CA . GLU A 1 180 ? 37.233 20.007 -87.210 1.00 39.12 180 GLU A CA 1
ATOM 1439 C C . GLU A 1 180 ? 37.331 21.350 -86.457 1.00 39.12 180 GLU A C 1
ATOM 1441 O O . GLU A 1 180 ? 36.407 22.149 -86.380 1.00 39.12 180 GLU A O 1
ATOM 1446 N N . GLY A 1 181 ? 38.584 21.694 -86.129 1.00 36.62 181 GLY A N 1
ATOM 1447 C CA . GLY A 1 181 ? 39.173 22.873 -86.766 1.00 36.62 181 GLY A CA 1
ATOM 1448 C C . GLY A 1 181 ? 39.711 23.976 -85.854 1.00 36.62 181 GLY A C 1
ATOM 1449 O O . GLY A 1 181 ? 38.985 24.862 -85.426 1.00 36.62 181 GLY A O 1
ATOM 1450 N N . SER A 1 182 ? 41.043 24.002 -85.777 1.00 51.16 182 SER A N 1
ATOM 1451 C CA . SER A 1 182 ? 41.902 25.193 -85.860 1.00 51.16 182 SER A CA 1
ATOM 1452 C C . SER A 1 182 ? 42.566 25.691 -84.576 1.00 51.16 182 SER A C 1
ATOM 1454 O O . SER A 1 182 ? 42.019 26.433 -83.767 1.00 51.16 182 SER A O 1
ATOM 1456 N N . THR A 1 183 ? 43.842 25.333 -84.502 1.00 57.53 183 THR A N 1
ATOM 1457 C CA . THR A 1 183 ? 44.947 26.025 -83.842 1.00 57.53 183 THR A CA 1
ATOM 1458 C C . THR A 1 183 ? 45.067 27.486 -84.290 1.00 57.53 183 THR A C 1
ATOM 1460 O O . THR A 1 183 ? 45.004 27.764 -85.490 1.00 57.53 183 THR A O 1
ATOM 1463 N N . ALA A 1 184 ? 45.335 28.377 -83.333 1.00 52.22 184 ALA A N 1
ATOM 1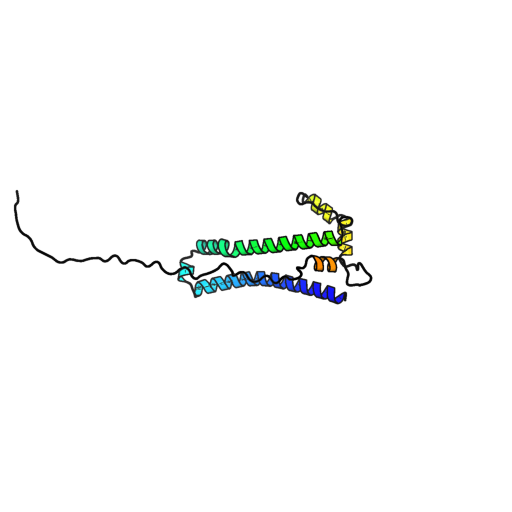464 C CA . ALA A 1 184 ? 46.429 29.358 -83.333 1.00 52.22 184 ALA A CA 1
ATOM 1465 C C . ALA A 1 184 ? 46.568 29.949 -81.923 1.00 52.22 184 ALA A C 1
ATOM 1467 O O . ALA A 1 184 ? 45.540 30.412 -81.382 1.00 52.22 184 ALA A O 1
#

Solvent-accessible surface area (backbone atoms only — not comparable to full-atom values): 11231 Å² total; per-residue (Å²): 100,59,61,60,53,51,50,51,51,50,51,48,50,51,51,48,54,49,48,54,46,51,52,53,52,46,53,54,49,48,53,52,48,51,52,49,37,53,73,74,37,39,73,61,44,66,70,33,48,70,68,53,44,54,50,48,44,45,64,72,47,52,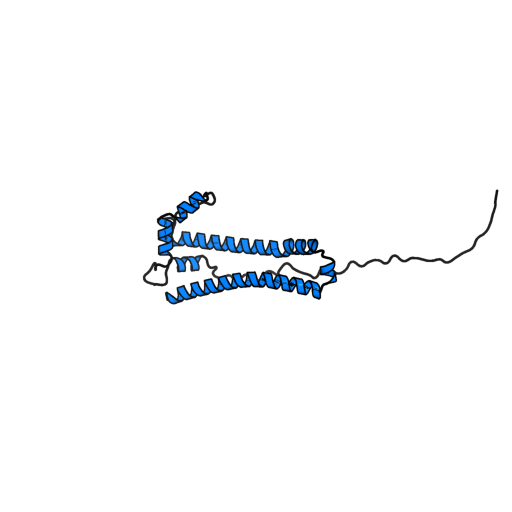47,53,51,51,51,52,51,52,49,53,50,52,56,48,52,52,36,42,51,54,21,44,45,69,71,58,30,74,89,50,41,82,86,80,63,94,84,57,48,76,65,53,53,50,51,52,62,68,30,69,50,45,49,51,48,61,69,39,31,80,38,52,75,51,95,49,73,59,47,16,50,48,50,54,26,53,62,60,42,46,79,80,81,72,86,75,77,84,73,81,75,90,82,74,89,78,85,86,79,88,84,80,84,82,83,85,79,85,84,84,87,86,87,85,85,88,87,87,87,82,90,131

pLDDT: mean 70.87, std 18.25, range [32.22, 93.56]

Foldseek 3Di:
DLVVVVVVVVVVVVVVVVVVVVVVVVVVVVVVVLVVCCVPVVVVNVVCDPVNVVVCCVPPPVVVVVVVVVVVVVLLVVQLVVQLCVLCPCVLQPDDDPPDDPVRVVVSCVDPSNVVSVVQQCCAPDPPSQNGVVNSSCVRSDPPDDDDDDDDDPDDPPPPDDDDDDDDDDDDDDDDDDDDDDDD

Nearest PDB structures (foldseek):
  8xqx-assembly1_P  TM=5.042E-01  e=8.441E+00  Chlamydomonas reinhardtii